Protein AF-A0A813XQN0-F1 (afdb_monomer_lite)

Sequence (256 aa):
MTSALLTKLALFAAILNIAYSVGIYEQCAGDGYGTFPCDAGLTCFRRNIWYSSCQTSCPKGVGWECETYVPPVVFAAGWDQCGGEGWYGPRACPAGYACYARSIYYSQCRPVNDCPAGWGCAALFVPSTPTPVVSVVPVTGTPVVPVVSVTATPVVPVVTVTTGPVVLPAYAQCNHVAGAVCAAGTACFRSNVLYSECRPACPPTWACQTDVAQLNEQCGGEGFVGLTRCAEGLRCYVATVWYSKCAVSCPAGWQC

InterPro domains:
  IPR000254 Cellulose-binding domain [PF00734] (25-51)
  IPR000254 Cellulose-binding domain [PF00734] (79-106)
  IPR000254 Cellulose-binding domain [PF00734] (217-243)
  IPR000254 Cellulose-binding domain [PS00562] (82-109)
  IPR000254 Cellulose-binding domain [PS51164] (74-110)
  IPR000254 Cellulose-binding domain [PS51164] (211-247)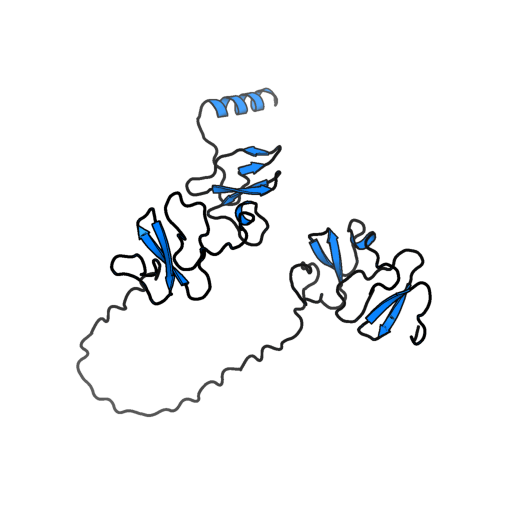
  IPR000254 Cellulose-binding domain [SM00236] (23-55)
  IPR000254 Cellulose-binding domain [SM00236] (77-110)
  IPR000254 Cellulose-binding domain [SM00236] (169-199)
  IPR000254 Cellulose-binding domain [SM00236] (214-247)
  IPR035971 Cellulose-binding domain superfamily [SSF57180] (77-109)
  IPR035971 Cellulose-binding domain superfamily [SSF57180] (214-246)

Structure (mmCIF, N/CA/C/O backbone):
data_AF-A0A813XQN0-F1
#
_entry.id   AF-A0A813XQN0-F1
#
loop_
_atom_site.group_PDB
_atom_site.id
_atom_site.type_symbol
_atom_site.label_atom_id
_atom_site.label_alt_id
_atom_site.label_comp_id
_atom_site.label_asym_id
_atom_site.label_entity_id
_atom_site.label_seq_id
_atom_site.pdbx_PDB_ins_code
_atom_site.Cartn_x
_atom_site.Cartn_y
_atom_site.Cartn_z
_atom_site.occupancy
_atom_site.B_iso_or_equiv
_atom_site.auth_seq_id
_atom_site.auth_comp_id
_atom_site.auth_asym_id
_atom_site.auth_atom_id
_atom_site.pdbx_PDB_model_num
ATOM 1 N N . MET A 1 1 ? 42.034 6.386 30.739 1.00 48.72 1 MET A N 1
ATOM 2 C CA . MET A 1 1 ? 42.728 6.089 29.464 1.00 48.72 1 MET A CA 1
ATOM 3 C C . MET A 1 1 ? 41.712 5.875 28.331 1.00 48.72 1 MET A C 1
ATOM 5 O O . MET A 1 1 ? 41.708 4.821 27.718 1.00 48.72 1 MET A O 1
ATOM 9 N N . THR A 1 2 ? 40.821 6.836 28.051 1.00 51.16 2 THR A N 1
ATOM 10 C CA . THR A 1 2 ? 39.724 6.625 27.071 1.00 51.16 2 THR A CA 1
ATOM 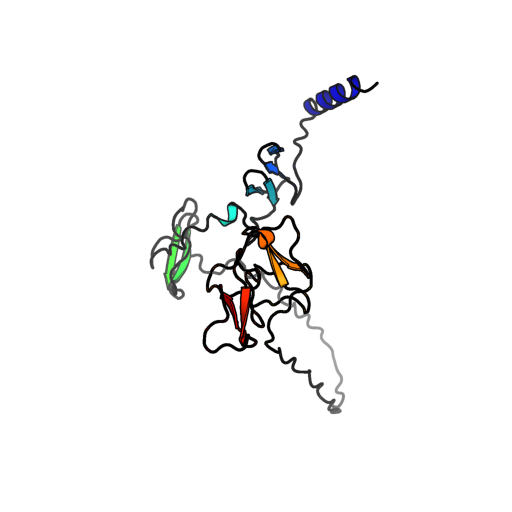11 C C . THR A 1 2 ? 39.441 7.817 26.152 1.00 51.16 2 THR A C 1
ATOM 13 O O . THR A 1 2 ? 38.890 7.619 25.080 1.00 51.16 2 THR A O 1
ATOM 16 N N . SER A 1 3 ? 39.880 9.038 26.481 1.00 52.06 3 SER A N 1
ATOM 17 C CA . SER A 1 3 ? 39.614 10.219 25.635 1.00 52.06 3 SER A CA 1
ATOM 18 C C . SER A 1 3 ? 40.594 10.372 24.454 1.00 52.06 3 SER A C 1
ATOM 20 O O . SER A 1 3 ? 40.193 10.744 23.357 1.00 52.06 3 SER A O 1
ATOM 22 N N . ALA A 1 4 ? 41.863 9.976 24.621 1.00 44.06 4 ALA A N 1
ATOM 23 C CA . ALA A 1 4 ? 42.887 10.098 23.573 1.00 44.06 4 ALA A CA 1
ATOM 24 C C . ALA A 1 4 ? 42.825 9.003 22.486 1.00 44.06 4 ALA A C 1
ATOM 26 O O . ALA A 1 4 ? 43.491 9.121 21.460 1.00 44.06 4 ALA A O 1
ATOM 27 N N . LEU A 1 5 ? 42.060 7.926 22.708 1.00 45.16 5 LEU A N 1
ATOM 28 C CA . LEU A 1 5 ? 41.904 6.838 21.737 1.00 45.16 5 LEU A CA 1
ATOM 29 C C . LEU A 1 5 ? 40.790 7.159 20.727 1.00 45.16 5 LEU A C 1
ATOM 31 O O . LEU A 1 5 ? 40.975 6.952 19.533 1.00 45.16 5 LEU A O 1
ATOM 35 N N . LEU A 1 6 ? 39.692 7.773 21.185 1.00 46.66 6 LEU A N 1
ATOM 36 C CA . LEU A 1 6 ? 38.593 8.221 20.322 1.00 46.66 6 LEU A CA 1
ATOM 37 C C . LEU A 1 6 ? 39.001 9.369 19.384 1.00 46.66 6 LEU A C 1
ATOM 39 O O . LEU A 1 6 ? 38.626 9.361 18.215 1.00 46.66 6 LEU A O 1
ATOM 43 N N . THR A 1 7 ? 39.838 10.308 19.838 1.00 44.47 7 THR A N 1
ATOM 44 C CA . THR A 1 7 ? 40.364 11.378 18.965 1.00 44.47 7 THR A CA 1
ATOM 45 C C . THR A 1 7 ? 41.410 10.870 17.968 1.00 44.47 7 THR A C 1
ATOM 47 O O . THR A 1 7 ? 41.485 11.387 16.857 1.00 44.47 7 THR A O 1
ATOM 50 N N . LYS A 1 8 ? 42.182 9.827 18.308 1.00 44.12 8 LYS A N 1
ATOM 51 C CA . LYS A 1 8 ? 43.133 9.201 17.370 1.00 44.12 8 LYS A CA 1
ATOM 52 C C . LYS A 1 8 ? 42.442 8.348 16.301 1.00 44.12 8 LYS A C 1
ATOM 54 O O . LYS A 1 8 ? 42.918 8.331 15.173 1.00 44.12 8 LYS A O 1
ATOM 59 N N . LEU A 1 9 ? 41.310 7.712 16.606 1.00 44.97 9 LEU A N 1
ATOM 60 C CA . LEU A 1 9 ? 40.508 6.987 15.608 1.00 44.97 9 LEU A CA 1
ATOM 61 C C . LEU A 1 9 ? 39.817 7.927 14.606 1.00 44.97 9 LEU A C 1
ATOM 63 O O . LEU A 1 9 ? 39.780 7.616 13.419 1.00 44.97 9 LEU A O 1
ATOM 67 N N . ALA A 1 10 ? 39.366 9.107 15.044 1.00 46.25 10 ALA A N 1
ATOM 68 C CA . ALA A 1 10 ? 38.814 10.118 14.138 1.00 46.25 10 ALA A CA 1
ATOM 69 C C . ALA A 1 10 ? 39.881 10.739 13.210 1.00 46.25 10 ALA A C 1
ATOM 71 O O . ALA A 1 10 ? 39.576 11.093 12.074 1.00 46.25 10 ALA A O 1
ATOM 72 N N . LEU A 1 11 ? 41.142 10.826 13.657 1.00 44.38 11 LEU A N 1
ATOM 73 C CA . LEU A 1 11 ? 42.244 11.372 12.853 1.00 44.38 11 LEU A CA 1
ATOM 74 C C . LEU A 1 11 ? 42.816 10.358 11.839 1.00 44.38 11 LEU A C 1
ATOM 76 O O . LEU A 1 11 ? 43.303 10.761 10.787 1.00 44.38 11 LEU A O 1
ATOM 80 N N . PHE A 1 12 ? 42.720 9.049 12.108 1.00 45.81 12 PHE A N 1
ATOM 81 C CA . PHE A 1 12 ? 43.139 8.002 11.161 1.00 45.81 12 PHE A CA 1
ATOM 82 C C . PHE A 1 12 ? 42.152 7.788 9.998 1.00 45.81 12 PHE A C 1
ATOM 84 O O . PHE A 1 12 ? 42.571 7.336 8.934 1.00 45.81 12 PHE A O 1
ATOM 91 N N . ALA A 1 13 ? 40.879 8.166 10.153 1.00 45.31 13 ALA A N 1
ATOM 92 C CA . ALA A 1 13 ? 39.880 8.104 9.079 1.00 45.31 13 ALA A CA 1
ATOM 93 C C . ALA A 1 13 ? 40.022 9.231 8.033 1.00 45.31 13 ALA A C 1
ATOM 95 O O . ALA A 1 13 ? 39.449 9.137 6.955 1.00 45.31 13 ALA A O 1
ATOM 96 N N . ALA A 1 14 ? 40.802 10.280 8.323 1.00 44.28 14 ALA A N 1
ATOM 97 C CA . ALA A 1 14 ? 41.030 11.393 7.397 1.00 44.28 14 ALA A CA 1
ATOM 98 C C . ALA A 1 14 ? 42.261 11.205 6.481 1.00 44.28 14 ALA A C 1
ATOM 100 O O . ALA A 1 14 ? 42.434 11.971 5.538 1.00 44.28 14 ALA A O 1
ATOM 101 N N . ILE A 1 15 ? 43.129 10.215 6.750 1.00 52.53 15 ILE A N 1
ATOM 102 C CA . ILE A 1 15 ? 44.410 10.027 6.030 1.00 52.53 15 ILE A CA 1
ATOM 103 C C . ILE A 1 15 ? 44.344 8.886 5.003 1.00 52.53 15 ILE A C 1
ATOM 105 O O . ILE A 1 15 ? 45.058 8.920 4.001 1.00 52.53 15 ILE A O 1
ATOM 109 N N . LEU A 1 16 ? 43.456 7.906 5.181 1.00 51.09 16 LEU A N 1
ATOM 110 C CA . LEU A 1 16 ? 43.110 6.978 4.109 1.00 51.09 16 LEU A CA 1
ATOM 111 C C . LEU A 1 16 ? 41.765 7.419 3.536 1.00 51.09 16 LEU A C 1
ATOM 113 O O . LEU A 1 16 ? 40.766 7.342 4.239 1.00 51.09 16 LEU A O 1
ATOM 117 N N . ASN A 1 17 ? 41.735 7.860 2.276 1.00 49.88 17 ASN A N 1
ATOM 118 C CA . ASN A 1 17 ? 40.517 8.049 1.474 1.00 49.88 17 ASN A CA 1
ATOM 119 C C . ASN A 1 17 ? 39.768 6.710 1.289 1.00 49.88 17 ASN A C 1
ATOM 121 O O . ASN A 1 17 ? 39.615 6.214 0.175 1.00 49.88 17 ASN A O 1
ATOM 125 N N . ILE A 1 18 ? 39.338 6.078 2.378 1.00 57.50 18 ILE A N 1
ATOM 126 C CA . ILE A 1 18 ? 38.438 4.937 2.352 1.00 57.50 18 ILE A CA 1
ATOM 127 C C . ILE A 1 18 ? 37.059 5.566 2.242 1.00 57.50 18 ILE A C 1
ATOM 129 O O . ILE A 1 18 ? 36.441 5.927 3.242 1.00 57.50 18 ILE A O 1
ATOM 133 N N . ALA A 1 19 ? 36.615 5.779 1.005 1.00 56.34 19 ALA A N 1
ATOM 134 C CA . ALA A 1 19 ? 35.210 6.023 0.734 1.00 56.34 19 ALA A CA 1
ATOM 135 C C . ALA A 1 19 ? 34.450 4.806 1.277 1.00 56.34 19 ALA A C 1
ATOM 137 O O . ALA A 1 19 ? 34.487 3.731 0.685 1.00 56.34 19 ALA A O 1
ATOM 138 N N . TYR A 1 20 ? 33.871 4.950 2.468 1.00 75.00 20 TYR A N 1
ATOM 139 C CA . TYR A 1 20 ? 33.087 3.902 3.098 1.00 75.00 20 TYR A CA 1
ATOM 140 C C . TYR A 1 20 ? 31.785 3.780 2.311 1.00 75.00 20 TYR A C 1
ATOM 142 O O . TYR A 1 20 ? 30.934 4.670 2.375 1.00 75.00 20 TYR A O 1
ATOM 150 N N . SER A 1 21 ? 31.693 2.732 1.496 1.00 86.06 21 SER A N 1
ATOM 151 C CA . SER A 1 21 ? 30.486 2.383 0.767 1.00 86.06 21 SER A CA 1
ATOM 152 C C . SER A 1 21 ? 29.644 1.394 1.563 1.00 86.06 21 SER A C 1
ATOM 154 O O . SER A 1 21 ? 30.156 0.606 2.358 1.00 86.06 21 SER A O 1
ATOM 156 N N . VAL A 1 22 ? 28.333 1.505 1.383 1.00 91.75 22 VAL A N 1
ATOM 157 C CA . VAL A 1 22 ? 27.324 0.751 2.125 1.00 91.75 22 VAL A CA 1
ATOM 158 C C . VAL A 1 22 ? 26.818 -0.401 1.252 1.00 91.75 22 VAL A C 1
ATOM 160 O O . VAL A 1 22 ? 26.595 -0.227 0.045 1.00 91.75 22 VAL A O 1
ATOM 163 N N . GLY A 1 23 ? 26.666 -1.578 1.858 1.00 90.06 23 GLY A N 1
ATOM 164 C CA . GLY A 1 23 ? 26.341 -2.823 1.171 1.00 90.06 23 GLY A CA 1
ATOM 165 C C . GLY A 1 23 ? 24.878 -2.934 0.737 1.00 90.06 23 GLY A C 1
ATOM 166 O O . GLY A 1 23 ? 24.028 -2.091 1.025 1.00 90.06 23 GLY A O 1
ATOM 167 N N . ILE A 1 24 ? 24.552 -4.015 0.027 1.00 91.94 24 ILE A N 1
ATOM 168 C CA . ILE A 1 24 ? 23.180 -4.280 -0.424 1.00 91.94 24 ILE A CA 1
ATOM 169 C C . ILE A 1 24 ? 22.212 -4.397 0.766 1.00 91.94 24 ILE A C 1
ATOM 171 O O . ILE A 1 24 ? 22.476 -5.097 1.739 1.00 91.94 24 ILE A O 1
ATOM 175 N N . TYR A 1 25 ? 21.078 -3.707 0.662 1.00 93.25 25 TYR A N 1
ATOM 176 C CA . TYR A 1 25 ? 20.029 -3.529 1.675 1.00 93.25 25 TYR A CA 1
ATOM 177 C C . TYR A 1 25 ? 20.396 -2.680 2.894 1.00 93.25 25 TYR A C 1
ATOM 179 O O . TYR A 1 25 ? 19.520 -2.388 3.713 1.00 93.25 25 TYR A O 1
ATOM 187 N N . GLU A 1 26 ? 21.639 -2.227 3.001 1.00 94.88 26 GLU A N 1
ATOM 188 C CA . GLU A 1 26 ? 22.065 -1.378 4.103 1.00 94.88 26 GLU A CA 1
ATOM 189 C C . GLU A 1 26 ? 21.608 0.077 3.909 1.00 94.88 26 GLU A C 1
ATOM 191 O O . GLU A 1 26 ? 21.291 0.522 2.799 1.00 94.88 26 GLU A O 1
ATOM 196 N N . GLN A 1 27 ? 21.521 0.817 5.017 1.00 95.38 27 GLN A N 1
ATOM 197 C CA . GLN A 1 27 ? 21.032 2.191 5.012 1.00 95.38 27 GLN A CA 1
ATOM 198 C C . GLN A 1 27 ? 22.075 3.136 4.408 1.00 95.38 27 GLN A C 1
ATOM 200 O O . GLN A 1 27 ? 23.205 3.206 4.870 1.00 95.38 27 GLN A O 1
ATOM 205 N N . CYS A 1 28 ? 21.670 3.907 3.403 1.00 95.44 28 CYS A N 1
ATOM 206 C CA . CYS A 1 28 ? 22.542 4.855 2.706 1.00 95.44 28 CYS A CA 1
ATOM 207 C C . CYS A 1 28 ? 22.163 6.315 2.936 1.00 95.44 28 CYS A C 1
ATOM 209 O O . CYS A 1 28 ? 22.995 7.196 2.734 1.00 95.44 28 CYS A O 1
ATOM 211 N N . ALA A 1 29 ? 20.926 6.595 3.357 1.00 94.06 29 ALA A N 1
ATOM 212 C CA . ALA A 1 29 ? 20.514 7.946 3.717 1.00 94.06 29 ALA A CA 1
ATOM 213 C C . ALA A 1 29 ? 19.358 7.977 4.728 1.00 94.06 29 ALA A C 1
ATOM 215 O O . ALA A 1 29 ? 18.649 6.987 4.931 1.00 94.06 29 ALA A O 1
ATOM 216 N N . GLY A 1 30 ? 19.165 9.142 5.345 1.00 92.69 30 GLY A N 1
ATOM 217 C CA . GLY A 1 30 ? 18.056 9.451 6.246 1.00 92.69 30 GLY A CA 1
ATOM 218 C C . GLY A 1 30 ? 18.326 10.729 7.035 1.00 92.69 30 GLY A C 1
ATOM 219 O O . GLY A 1 30 ? 19.486 11.046 7.318 1.00 92.69 30 GLY A O 1
ATOM 220 N N . ASP A 1 31 ? 17.277 11.469 7.388 1.00 89.62 31 ASP A N 1
ATOM 221 C CA . ASP A 1 31 ? 17.419 12.621 8.278 1.00 89.62 31 ASP A CA 1
ATOM 222 C C . ASP A 1 31 ? 17.963 12.166 9.646 1.00 89.62 31 ASP A C 1
ATOM 224 O O . ASP A 1 31 ? 17.537 11.157 10.209 1.00 89.62 31 ASP A O 1
ATOM 228 N N . GLY A 1 32 ? 19.013 12.838 10.116 1.00 88.69 32 GLY A N 1
ATOM 229 C CA . GLY A 1 32 ? 19.805 12.420 11.280 1.00 88.69 32 GLY A CA 1
ATOM 230 C C . GLY A 1 32 ? 20.768 11.234 11.079 1.00 88.69 32 GLY A C 1
ATOM 231 O O . GLY A 1 32 ? 21.576 10.987 11.972 1.00 88.69 32 GLY A O 1
ATOM 232 N N . TYR A 1 33 ? 20.739 10.525 9.941 1.00 84.88 33 TYR A N 1
ATOM 233 C CA . TYR A 1 33 ? 21.657 9.406 9.643 1.00 84.88 33 TYR A CA 1
ATOM 234 C C . TYR A 1 33 ? 22.874 9.843 8.811 1.00 84.88 33 TYR A C 1
ATOM 236 O O . TYR A 1 33 ? 23.960 9.289 8.963 1.00 84.88 33 TYR A O 1
ATOM 244 N N . GLY A 1 34 ? 22.716 10.867 7.965 1.00 84.94 34 GLY A N 1
ATOM 245 C CA . GLY A 1 34 ? 23.732 11.278 6.990 1.00 84.94 34 GLY A CA 1
ATOM 246 C C . GLY A 1 34 ? 23.564 10.561 5.648 1.00 84.94 34 GLY A C 1
ATOM 247 O O . GLY A 1 34 ? 22.612 9.808 5.462 1.00 84.94 34 GLY A O 1
ATOM 248 N N . THR A 1 35 ? 24.456 10.830 4.693 1.00 88.94 35 THR A N 1
ATOM 249 C CA . THR A 1 35 ? 24.431 10.245 3.342 1.00 88.94 35 THR A CA 1
ATOM 250 C C . THR A 1 35 ? 25.726 9.505 3.057 1.00 88.94 35 THR A C 1
ATOM 252 O O . THR A 1 35 ? 26.801 10.101 3.151 1.00 88.94 35 THR A O 1
ATOM 255 N N . PHE A 1 36 ? 25.620 8.247 2.643 1.00 91.25 36 PHE A N 1
ATOM 256 C CA . PHE A 1 36 ? 26.754 7.382 2.346 1.00 91.25 36 PHE A CA 1
ATOM 257 C C . PHE A 1 36 ? 26.597 6.753 0.954 1.00 91.25 36 PHE A C 1
ATOM 259 O O . PHE A 1 36 ? 25.482 6.388 0.568 1.00 91.25 36 PHE A O 1
ATOM 266 N N . PRO A 1 37 ? 27.681 6.645 0.168 1.00 91.62 37 PRO A N 1
ATOM 267 C CA . PRO A 1 37 ? 27.624 6.035 -1.154 1.00 91.62 37 PRO A CA 1
ATOM 268 C C . PRO A 1 37 ? 27.363 4.527 -1.055 1.00 91.62 37 PRO A C 1
ATOM 270 O O . PRO A 1 37 ? 27.794 3.878 -0.111 1.00 91.62 37 PRO A O 1
ATOM 273 N N . CYS A 1 38 ? 26.684 3.957 -2.047 1.00 94.88 38 CYS A N 1
ATOM 274 C CA . CYS A 1 38 ? 26.510 2.509 -2.140 1.00 94.88 38 CYS A CA 1
ATOM 275 C C . CYS A 1 38 ? 27.700 1.836 -2.833 1.00 94.88 38 CYS A C 1
ATOM 277 O O . CYS A 1 38 ? 28.408 2.485 -3.610 1.00 94.88 38 CYS A O 1
ATOM 279 N N . ASP A 1 39 ? 27.881 0.533 -2.600 1.00 91.81 39 ASP A N 1
ATOM 280 C CA . ASP A 1 39 ? 28.822 -0.283 -3.377 1.00 91.81 39 ASP A CA 1
ATOM 281 C C . ASP A 1 39 ? 28.546 -0.201 -4.891 1.00 91.81 39 ASP A C 1
ATOM 283 O O . ASP A 1 39 ? 27.437 0.103 -5.346 1.00 91.81 39 ASP A O 1
ATOM 287 N N . ALA A 1 40 ? 29.571 -0.489 -5.698 1.00 88.62 40 ALA A N 1
ATOM 288 C CA . ALA A 1 40 ? 29.475 -0.434 -7.153 1.00 88.62 40 ALA A CA 1
ATOM 289 C C . ALA A 1 40 ? 28.308 -1.290 -7.683 1.00 88.62 40 ALA A C 1
ATOM 291 O O . ALA A 1 40 ? 28.196 -2.477 -7.383 1.00 88.62 40 ALA A O 1
ATOM 292 N N . GLY A 1 41 ? 27.450 -0.681 -8.508 1.00 86.19 41 GLY A N 1
ATOM 293 C CA . GLY A 1 41 ? 26.268 -1.337 -9.079 1.00 86.19 41 GLY A CA 1
ATOM 294 C C . GLY A 1 41 ? 25.001 -1.247 -8.222 1.00 86.19 41 GLY A C 1
ATOM 295 O O . GLY A 1 41 ? 23.961 -1.760 -8.634 1.00 86.19 41 GLY A O 1
ATOM 296 N N . LEU A 1 42 ? 25.053 -0.574 -7.070 1.00 92.31 42 LEU A N 1
ATOM 297 C CA . LEU A 1 42 ? 23.891 -0.303 -6.228 1.00 92.31 42 LEU A CA 1
ATOM 298 C C . LEU A 1 42 ? 23.457 1.163 -6.327 1.00 92.31 42 LEU A C 1
ATOM 300 O O . LEU A 1 42 ? 24.263 2.070 -6.525 1.00 92.31 42 LEU A O 1
ATOM 304 N N . THR A 1 43 ? 22.158 1.396 -6.162 1.00 92.12 43 THR A N 1
ATOM 305 C CA . THR A 1 43 ? 21.557 2.732 -6.097 1.00 92.12 43 THR A CA 1
ATOM 306 C C . THR A 1 43 ? 20.902 2.927 -4.735 1.00 92.12 43 THR A C 1
ATOM 308 O O . THR A 1 43 ? 20.194 2.045 -4.250 1.00 92.12 43 THR A O 1
ATOM 311 N N . CYS A 1 44 ? 21.128 4.088 -4.118 1.00 94.06 44 CYS A N 1
ATOM 312 C CA . CYS A 1 44 ? 20.458 4.469 -2.878 1.00 94.06 44 CYS A CA 1
ATOM 313 C C . CYS A 1 44 ? 19.010 4.864 -3.192 1.00 94.06 44 CYS A C 1
ATOM 315 O O . CYS A 1 44 ? 18.756 5.952 -3.711 1.00 94.06 44 CYS A O 1
ATOM 317 N N . PHE A 1 45 ? 18.058 3.976 -2.916 1.00 94.00 45 PHE A N 1
ATOM 318 C CA . PHE A 1 45 ? 16.638 4.270 -3.091 1.00 94.00 45 PHE A CA 1
ATOM 319 C C . PHE A 1 45 ? 16.081 4.885 -1.816 1.00 94.00 45 PHE A C 1
ATOM 321 O O . PHE A 1 45 ? 16.382 4.432 -0.716 1.00 94.00 45 PHE A O 1
ATOM 328 N N . ARG A 1 46 ? 15.248 5.917 -1.952 1.00 93.06 46 ARG A N 1
ATOM 329 C CA . ARG A 1 46 ? 14.605 6.567 -0.810 1.00 93.06 46 ARG A CA 1
ATOM 330 C C . ARG A 1 46 ? 13.294 5.875 -0.474 1.00 93.06 46 ARG A C 1
ATOM 332 O O . ARG A 1 46 ? 12.451 5.681 -1.351 1.00 93.06 46 ARG A O 1
ATOM 339 N N . ARG A 1 47 ? 13.123 5.493 0.792 1.00 89.06 47 ARG A N 1
ATOM 340 C CA . ARG A 1 47 ? 11.861 4.924 1.281 1.00 89.06 47 ARG A CA 1
ATOM 341 C C . ARG A 1 47 ? 10.981 5.990 1.906 1.00 89.06 47 ARG A C 1
ATOM 343 O O . ARG A 1 47 ? 9.783 6.022 1.675 1.00 89.06 47 ARG A O 1
ATOM 350 N N . ASN A 1 48 ? 11.586 6.813 2.748 1.00 88.69 48 ASN A N 1
ATOM 351 C CA . ASN A 1 48 ? 10.967 7.957 3.394 1.00 88.69 48 ASN A CA 1
ATOM 352 C C . ASN A 1 48 ? 12.070 8.921 3.855 1.00 88.69 48 ASN A C 1
ATOM 354 O O . ASN A 1 48 ? 13.258 8.678 3.643 1.00 88.69 48 ASN A O 1
ATOM 358 N N . ILE A 1 49 ? 11.682 10.015 4.511 1.00 87.69 49 ILE A N 1
ATOM 359 C CA . ILE A 1 49 ? 12.616 11.040 5.000 1.00 87.69 49 ILE A CA 1
ATOM 360 C C . ILE A 1 49 ? 13.669 10.511 5.989 1.00 87.69 49 ILE A C 1
ATOM 362 O O . ILE A 1 49 ? 14.774 11.039 6.035 1.00 87.69 49 ILE A O 1
ATOM 366 N N . TRP A 1 50 ? 13.371 9.446 6.733 1.00 93.12 50 TRP A N 1
ATOM 367 C CA . TRP A 1 50 ? 14.250 8.901 7.772 1.00 93.12 50 TRP A CA 1
ATOM 368 C C . TRP A 1 50 ? 15.100 7.721 7.292 1.00 93.12 50 TRP A C 1
ATOM 370 O O . TRP A 1 50 ? 16.053 7.343 7.969 1.00 93.12 50 TRP A O 1
ATOM 380 N N . TYR A 1 51 ? 14.761 7.114 6.150 1.00 93.38 51 TYR A N 1
ATOM 381 C CA . TYR A 1 51 ? 15.367 5.858 5.721 1.00 93.38 51 TYR A CA 1
ATOM 382 C C . TYR A 1 51 ? 15.428 5.705 4.197 1.00 93.38 51 TYR A C 1
ATOM 384 O O . TYR A 1 51 ? 14.424 5.803 3.484 1.00 93.38 51 TYR A O 1
ATOM 392 N N . SER A 1 52 ? 16.625 5.393 3.711 1.00 95.19 52 SER A N 1
ATOM 393 C CA . SER A 1 52 ? 16.954 5.032 2.330 1.00 95.19 52 SER A CA 1
ATOM 394 C C . SER A 1 52 ? 17.937 3.865 2.346 1.00 95.19 52 SER A C 1
ATOM 396 O O . SER A 1 52 ? 18.789 3.827 3.235 1.00 95.19 52 SER A O 1
ATOM 398 N N . SER A 1 53 ? 17.867 2.941 1.386 1.00 95.56 53 SER A N 1
ATOM 399 C CA . SER A 1 53 ? 18.776 1.786 1.337 1.00 95.56 53 SER A CA 1
ATOM 400 C C . SER A 1 53 ? 19.369 1.524 -0.043 1.00 95.56 53 SER A C 1
ATOM 402 O O . SER A 1 53 ? 18.775 1.861 -1.072 1.00 95.56 53 SER A O 1
ATOM 404 N N . CYS A 1 54 ? 20.560 0.927 -0.053 1.00 96.44 54 CYS A N 1
ATOM 405 C CA . CYS A 1 54 ? 21.269 0.545 -1.269 1.00 96.44 54 CYS A CA 1
ATOM 406 C C . CYS A 1 54 ? 20.657 -0.711 -1.873 1.00 96.44 54 CYS A C 1
ATOM 408 O O . CYS A 1 54 ? 20.673 -1.768 -1.247 1.00 96.44 54 CYS A O 1
ATOM 410 N N . GLN A 1 55 ? 20.146 -0.636 -3.099 1.00 94.94 55 GLN A N 1
ATOM 411 C CA . GLN A 1 55 ? 19.585 -1.806 -3.781 1.00 94.94 55 GLN A CA 1
ATOM 412 C C . GLN A 1 55 ? 20.003 -1.873 -5.247 1.00 94.94 55 GLN A C 1
ATOM 414 O O . GLN A 1 55 ? 20.437 -0.885 -5.836 1.00 94.94 55 GLN A O 1
ATOM 419 N N . THR A 1 56 ? 19.852 -3.053 -5.845 1.00 93.44 56 THR A N 1
ATOM 420 C CA . THR A 1 56 ? 20.098 -3.286 -7.279 1.00 93.44 56 THR A CA 1
ATOM 421 C C . THR A 1 56 ? 18.980 -2.727 -8.158 1.00 93.44 56 THR A C 1
ATOM 423 O O . THR A 1 56 ? 19.194 -2.413 -9.324 1.00 93.44 56 THR A O 1
ATOM 426 N N . SER A 1 57 ? 17.771 -2.603 -7.609 1.00 88.56 57 SER A N 1
ATOM 427 C CA . SER A 1 57 ? 16.606 -2.032 -8.280 1.00 88.56 57 SER A CA 1
ATOM 428 C C . SER A 1 57 ? 15.610 -1.503 -7.250 1.00 88.56 57 SER A C 1
ATOM 430 O O . SER A 1 57 ? 15.674 -1.861 -6.076 1.00 88.56 57 SER A O 1
ATOM 432 N N . CYS A 1 58 ? 14.697 -0.636 -7.687 1.00 88.19 58 CYS A N 1
ATOM 433 C CA . CYS A 1 58 ? 13.647 -0.095 -6.831 1.00 88.19 58 CYS A CA 1
ATOM 434 C C . CYS A 1 58 ? 12.684 -1.214 -6.388 1.00 88.19 58 CYS A C 1
ATOM 436 O O . CYS A 1 58 ? 12.041 -1.810 -7.265 1.00 88.19 58 CYS A O 1
ATOM 438 N N . PRO A 1 59 ? 12.521 -1.470 -5.075 1.00 86.50 59 PRO A N 1
ATOM 439 C CA . PRO A 1 59 ? 11.508 -2.395 -4.576 1.00 86.50 59 PRO A CA 1
ATOM 440 C C . PRO A 1 59 ? 10.113 -1.987 -5.031 1.00 86.50 59 PRO A C 1
ATOM 442 O O . PRO A 1 59 ? 9.831 -0.803 -5.189 1.00 86.50 59 PRO A O 1
ATOM 445 N N . LYS A 1 60 ? 9.244 -2.971 -5.261 1.00 83.19 60 LYS A N 1
ATOM 446 C CA . LYS A 1 60 ? 7.869 -2.749 -5.717 1.00 83.19 60 LYS A CA 1
ATOM 447 C C . LYS A 1 60 ? 6.881 -3.236 -4.669 1.00 83.19 60 LYS A C 1
ATOM 449 O O . LYS A 1 60 ? 7.054 -4.324 -4.126 1.00 83.19 60 LYS A O 1
ATOM 454 N N . GLY A 1 61 ? 5.825 -2.458 -4.436 1.00 76.50 61 GLY A N 1
ATOM 455 C CA . GLY A 1 61 ? 4.723 -2.835 -3.553 1.00 76.50 61 GLY A CA 1
ATOM 456 C C . GLY A 1 61 ? 5.038 -2.692 -2.065 1.00 76.50 61 GLY A C 1
ATOM 457 O O . GLY A 1 61 ? 4.314 -3.246 -1.241 1.00 76.50 61 GLY A O 1
ATOM 458 N N . VAL A 1 62 ? 6.107 -1.974 -1.709 1.00 82.12 62 VAL A N 1
ATOM 459 C CA . VAL A 1 62 ? 6.557 -1.788 -0.318 1.00 82.12 62 VAL A CA 1
ATOM 460 C C . VAL A 1 62 ? 6.737 -0.311 0.058 1.00 82.12 62 VAL A C 1
ATOM 462 O O . VAL A 1 62 ? 7.285 -0.002 1.127 1.00 82.12 62 VAL A O 1
ATOM 465 N N . GLY A 1 63 ? 6.216 0.594 -0.780 1.00 80.38 63 GLY A N 1
ATOM 466 C CA . GLY A 1 63 ? 6.046 2.013 -0.479 1.00 80.38 63 GLY A CA 1
ATOM 467 C C . GLY A 1 63 ? 7.338 2.820 -0.549 1.00 80.38 63 GLY A C 1
ATOM 468 O O . GLY A 1 63 ? 7.538 3.706 0.278 1.00 80.38 63 GLY A O 1
ATOM 469 N N . TRP A 1 64 ? 8.236 2.497 -1.481 1.00 89.00 64 TRP A N 1
ATOM 470 C CA . TRP A 1 64 ? 9.421 3.321 -1.740 1.00 89.00 64 TRP A CA 1
ATOM 471 C C . TRP A 1 64 ? 9.066 4.528 -2.602 1.00 89.00 64 TRP A C 1
ATOM 473 O O . TRP A 1 64 ? 8.191 4.451 -3.456 1.00 89.00 64 TRP A O 1
ATOM 483 N N . GLU A 1 65 ? 9.774 5.643 -2.441 1.00 83.25 65 GLU A N 1
ATOM 484 C CA . GLU A 1 65 ? 9.498 6.858 -3.222 1.00 83.25 65 GLU A CA 1
ATOM 485 C C . GLU A 1 65 ? 9.791 6.661 -4.721 1.00 83.25 65 GLU A C 1
ATOM 487 O O . GLU A 1 65 ? 9.195 7.295 -5.588 1.00 83.25 65 GLU A O 1
ATOM 492 N N . CYS A 1 66 ? 10.665 5.709 -5.048 1.00 81.75 66 CYS A N 1
ATOM 493 C CA . CYS A 1 66 ? 10.894 5.265 -6.420 1.00 81.75 66 CYS A CA 1
ATOM 494 C C . CYS A 1 66 ? 9.718 4.448 -7.005 1.00 81.75 66 CYS A C 1
ATOM 496 O O . CYS A 1 66 ? 9.711 4.152 -8.203 1.00 81.75 66 CYS A O 1
ATOM 498 N N . GLU A 1 67 ? 8.722 4.079 -6.187 1.00 74.44 67 GLU A N 1
ATOM 499 C CA . GLU A 1 67 ? 7.433 3.534 -6.627 1.00 74.44 67 GLU A CA 1
ATOM 500 C C . GLU A 1 67 ? 6.444 4.649 -6.978 1.00 74.44 67 GLU A C 1
ATOM 502 O O . GLU A 1 67 ? 5.634 4.459 -7.875 1.00 74.44 67 GLU A O 1
ATOM 507 N N . THR A 1 68 ? 6.511 5.816 -6.330 1.00 55.38 68 THR A N 1
ATOM 508 C CA . THR A 1 68 ? 5.534 6.910 -6.499 1.00 55.38 68 THR A CA 1
ATOM 509 C C . THR A 1 68 ? 5.782 7.822 -7.696 1.00 55.38 68 THR A C 1
ATOM 511 O O . THR A 1 68 ? 4.979 8.717 -7.946 1.00 55.38 68 THR A O 1
ATOM 514 N N . TYR A 1 69 ? 6.778 7.528 -8.535 1.00 50.47 69 TYR A N 1
ATOM 515 C CA . TYR A 1 69 ? 6.718 7.926 -9.945 1.00 50.47 69 TYR A CA 1
ATOM 516 C C . TYR A 1 69 ? 5.972 6.862 -10.768 1.00 50.47 69 TYR A C 1
ATOM 518 O O . TYR A 1 69 ? 6.478 6.338 -11.758 1.00 50.47 69 TYR A O 1
ATOM 526 N N . VAL A 1 70 ? 4.745 6.535 -10.356 1.00 47.44 70 VAL A N 1
ATOM 527 C CA . VAL A 1 70 ? 3.711 6.136 -11.312 1.00 47.44 70 VAL A CA 1
ATOM 528 C C . VAL A 1 70 ? 3.030 7.448 -11.689 1.00 47.44 70 VAL A C 1
ATOM 530 O O . VAL A 1 70 ? 2.119 7.872 -10.973 1.00 47.44 70 VAL A O 1
ATOM 533 N N . PRO A 1 71 ? 3.459 8.151 -12.763 1.00 51.56 71 PRO A N 1
ATOM 534 C CA . PRO A 1 71 ? 2.553 9.109 -13.377 1.00 51.56 71 PRO A CA 1
ATOM 535 C C . PRO A 1 71 ? 1.224 8.373 -13.606 1.00 51.56 71 PRO A C 1
ATOM 537 O O . PRO A 1 71 ? 1.257 7.150 -13.815 1.00 51.56 71 PRO A O 1
ATOM 540 N N . PRO A 1 72 ? 0.059 9.056 -13.590 1.00 50.19 72 PRO A N 1
ATOM 541 C CA . PRO A 1 72 ? -1.149 8.456 -14.158 1.00 50.19 72 PRO A CA 1
ATOM 542 C C . PRO A 1 72 ? -0.721 7.762 -15.446 1.00 50.19 72 PRO A C 1
ATOM 544 O O . PRO A 1 72 ? 0.130 8.317 -16.140 1.00 50.19 72 PRO A O 1
ATOM 547 N N . VAL A 1 73 ? -1.163 6.527 -15.698 1.00 57.22 73 VAL A N 1
ATOM 548 C CA . VAL A 1 73 ? -0.731 5.778 -16.886 1.00 57.22 73 VAL A CA 1
ATOM 549 C C . VAL A 1 73 ? -1.301 6.524 -18.089 1.00 57.22 73 VAL A C 1
ATOM 551 O O . VAL A 1 73 ? -2.382 6.231 -18.585 1.00 57.22 73 VAL A O 1
ATOM 554 N N . VAL A 1 74 ? -0.631 7.608 -18.465 1.00 67.81 74 VAL A N 1
ATOM 555 C CA . VAL A 1 74 ? -0.965 8.432 -19.596 1.00 67.81 74 VAL A CA 1
ATOM 556 C C . VAL A 1 74 ? -0.482 7.568 -20.726 1.00 67.81 74 VAL A C 1
ATOM 558 O O . VAL A 1 74 ? 0.707 7.261 -20.831 1.00 67.81 74 VAL A O 1
ATOM 561 N N . PHE A 1 75 ? -1.435 7.061 -21.482 1.00 83.19 75 PHE A N 1
ATOM 562 C CA . PHE A 1 75 ? -1.123 6.368 -22.703 1.00 83.19 75 PHE A CA 1
ATOM 563 C C . PHE A 1 75 ? -0.768 7.436 -23.736 1.00 83.19 75 PHE A C 1
ATOM 565 O O . PHE A 1 75 ? -1.494 8.420 -23.882 1.00 83.19 75 PHE A O 1
ATOM 572 N N . ALA A 1 76 ? 0.357 7.261 -24.426 1.00 86.88 76 ALA A N 1
ATOM 573 C CA . ALA A 1 76 ? 0.604 7.971 -25.678 1.00 86.88 76 ALA A CA 1
ATOM 574 C C . ALA A 1 76 ? -0.560 7.627 -26.617 1.00 86.88 76 ALA A C 1
ATOM 576 O O . ALA A 1 76 ? -0.961 6.464 -26.643 1.00 86.88 76 ALA A O 1
ATOM 577 N N . ALA A 1 77 ? -1.139 8.577 -27.356 1.00 89.81 77 ALA A N 1
ATOM 578 C CA .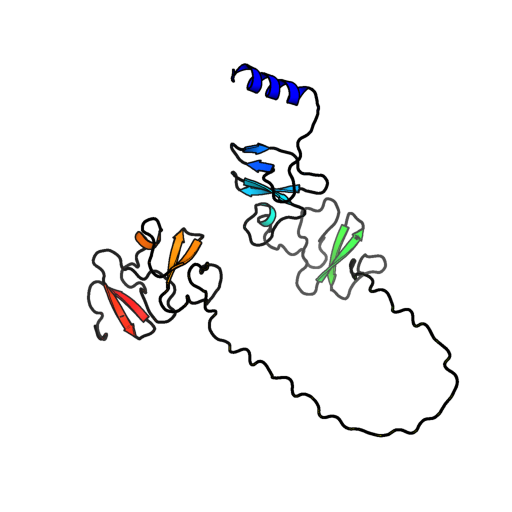 ALA A 1 77 ? -2.195 8.209 -28.295 1.00 89.81 77 ALA A CA 1
ATOM 579 C C . ALA A 1 77 ? -1.653 7.213 -29.340 1.00 89.81 77 ALA A C 1
ATOM 581 O O . ALA A 1 77 ? -0.443 7.029 -29.505 1.00 89.81 77 ALA A O 1
ATOM 582 N N . GLY A 1 78 ? -2.546 6.533 -30.061 1.00 88.75 78 GLY A N 1
ATOM 583 C CA . GLY A 1 78 ? -2.108 5.753 -31.217 1.00 88.75 78 GLY A CA 1
ATOM 584 C C . GLY A 1 78 ? -1.290 6.656 -32.143 1.00 88.75 78 GLY A C 1
ATOM 585 O O . GLY A 1 78 ? -1.749 7.750 -32.459 1.00 88.75 78 GLY A O 1
ATOM 586 N N . TRP A 1 79 ? -0.103 6.202 -32.557 1.00 92.19 79 TRP A N 1
ATOM 587 C CA . TRP A 1 79 ? 0.866 6.945 -33.381 1.00 92.19 79 TRP A CA 1
ATOM 588 C C . TRP A 1 79 ? 1.706 8.013 -32.663 1.00 92.19 79 TRP A C 1
ATOM 590 O O . TRP A 1 79 ? 2.596 8.591 -33.291 1.00 92.19 79 TRP A O 1
ATOM 600 N N . ASP A 1 80 ? 1.527 8.222 -31.359 1.00 93.88 80 ASP A N 1
ATOM 601 C CA . ASP A 1 80 ? 2.357 9.155 -30.588 1.00 93.88 80 ASP A CA 1
ATOM 602 C C . ASP A 1 80 ? 3.705 8.555 -30.171 1.00 93.88 80 ASP A C 1
ATOM 604 O O . ASP A 1 80 ? 3.920 7.338 -30.180 1.00 93.88 80 ASP A O 1
ATOM 608 N N . GLN A 1 81 ? 4.631 9.432 -29.774 1.00 93.75 81 GLN A N 1
ATOM 609 C CA . GLN A 1 81 ? 5.912 9.033 -29.203 1.00 93.75 81 GLN A CA 1
ATOM 610 C C . GLN A 1 81 ? 5.713 8.375 -27.830 1.00 93.75 81 GLN A C 1
ATOM 612 O O . GLN A 1 81 ? 5.070 8.929 -26.942 1.00 93.75 81 GLN A O 1
ATOM 617 N N . CYS A 1 82 ? 6.314 7.201 -27.653 1.00 92.31 82 CYS A N 1
ATOM 618 C CA . CYS A 1 82 ? 6.241 6.393 -26.433 1.00 92.31 82 CYS A CA 1
ATOM 619 C C . CYS A 1 82 ? 7.617 6.094 -25.822 1.00 92.31 82 CYS A C 1
ATOM 621 O O . CYS A 1 82 ? 7.731 5.369 -24.836 1.00 92.31 82 CYS A O 1
ATOM 623 N N . GLY A 1 83 ? 8.694 6.616 -26.406 1.00 89.56 83 GLY A N 1
ATOM 624 C CA . GLY A 1 83 ? 10.043 6.339 -25.931 1.00 89.56 83 GLY A CA 1
ATOM 625 C C . GLY A 1 83 ? 11.128 7.064 -26.713 1.00 89.56 83 GLY A C 1
ATOM 626 O O . GLY A 1 83 ? 10.856 7.790 -27.672 1.00 89.56 83 GLY A O 1
ATOM 627 N N . GLY A 1 84 ? 12.361 6.860 -26.260 1.00 88.31 84 GLY A N 1
ATOM 628 C CA . GLY A 1 84 ? 13.555 7.547 -26.737 1.00 88.31 84 GLY A CA 1
ATOM 629 C C . GLY A 1 84 ? 14.403 8.080 -25.585 1.00 88.31 84 GLY A C 1
ATOM 630 O O . GLY A 1 84 ? 13.887 8.431 -24.521 1.00 88.31 84 GLY A O 1
ATOM 631 N N . GLU A 1 85 ? 15.715 8.125 -25.772 1.00 84.75 85 GLU A N 1
ATOM 632 C CA . GLU A 1 85 ? 16.636 8.814 -24.874 1.00 84.75 85 GLU A CA 1
ATOM 633 C C . GLU A 1 85 ? 16.262 10.305 -24.793 1.00 84.75 85 GLU A C 1
ATOM 635 O O . GLU A 1 85 ? 16.043 10.961 -25.809 1.00 84.75 85 GLU A O 1
ATOM 640 N N . GLY A 1 86 ? 16.108 10.820 -23.569 1.00 83.06 86 GLY A N 1
ATOM 641 C CA . GLY A 1 86 ? 15.601 12.175 -23.314 1.00 83.06 86 GLY A CA 1
ATOM 642 C C . GLY A 1 86 ? 14.072 12.334 -23.361 1.00 83.06 86 GLY A C 1
ATOM 643 O O . GLY A 1 86 ? 13.580 13.442 -23.164 1.00 83.06 86 GLY A O 1
ATOM 644 N N . TRP A 1 87 ? 13.294 11.265 -23.586 1.00 82.06 87 TRP A N 1
ATOM 645 C CA . TRP A 1 87 ? 11.827 11.329 -23.545 1.00 82.06 87 TRP A CA 1
ATOM 646 C C . TRP A 1 87 ? 11.277 11.239 -22.112 1.00 82.06 87 TRP A C 1
ATOM 648 O O . TRP A 1 87 ? 11.459 10.227 -21.421 1.00 82.06 87 TRP A O 1
ATOM 658 N N . TYR A 1 88 ? 10.542 12.279 -21.706 1.00 80.69 88 TYR A N 1
ATOM 659 C CA . TYR A 1 88 ? 9.892 12.402 -20.391 1.00 80.69 88 TYR A CA 1
ATOM 660 C C . TYR A 1 88 ? 8.365 12.225 -20.435 1.00 80.69 88 TYR A C 1
ATOM 662 O O . TYR A 1 88 ? 7.704 12.342 -19.407 1.00 80.69 88 TYR A O 1
ATOM 670 N N . GLY A 1 89 ? 7.798 11.967 -21.616 1.00 81.06 89 GLY A N 1
ATOM 671 C CA . GLY A 1 89 ? 6.360 11.791 -21.794 1.00 81.06 89 GLY A CA 1
ATOM 672 C C . GLY A 1 89 ? 5.870 10.355 -21.549 1.00 81.06 89 GLY A C 1
ATOM 673 O O . GLY A 1 89 ? 6.612 9.506 -21.043 1.00 81.06 89 GLY A O 1
ATOM 674 N N . PRO A 1 90 ? 4.613 10.070 -21.931 1.00 83.25 90 PRO A N 1
ATOM 675 C CA . PRO A 1 90 ? 3.996 8.745 -21.863 1.00 83.25 90 PRO A CA 1
ATOM 676 C C . PRO A 1 90 ? 4.887 7.628 -22.418 1.00 83.25 90 PRO A C 1
ATOM 678 O O . PRO A 1 90 ? 5.466 7.782 -23.492 1.00 83.25 90 PRO A O 1
ATOM 681 N N . ARG A 1 91 ? 4.990 6.494 -21.709 1.00 86.25 91 ARG A N 1
ATOM 682 C CA . ARG A 1 91 ? 5.764 5.316 -22.163 1.00 86.25 91 ARG A CA 1
ATOM 683 C C . ARG A 1 91 ? 4.926 4.076 -22.472 1.00 86.25 91 ARG A C 1
ATOM 685 O O . ARG A 1 91 ? 5.455 3.076 -22.945 1.00 86.25 91 ARG A O 1
ATOM 692 N N . ALA A 1 92 ? 3.624 4.142 -22.210 1.00 86.69 92 ALA A N 1
ATOM 693 C CA . ALA A 1 92 ? 2.674 3.075 -22.495 1.00 86.69 92 ALA A CA 1
ATOM 694 C C . ALA A 1 92 ? 1.783 3.454 -23.686 1.00 86.69 92 ALA A C 1
ATOM 696 O O . ALA A 1 92 ? 1.449 4.625 -23.861 1.00 86.69 92 ALA A O 1
ATOM 697 N N . CYS A 1 93 ? 1.374 2.458 -24.473 1.00 91.12 93 CYS A N 1
ATOM 698 C CA . CYS A 1 93 ? 0.448 2.615 -25.595 1.00 91.12 93 CYS A CA 1
ATOM 699 C C . CYS A 1 93 ? -0.943 2.066 -25.237 1.00 91.12 93 CYS A C 1
ATOM 701 O O . CYS A 1 93 ? -1.029 1.144 -24.420 1.00 91.12 93 CYS A O 1
ATOM 703 N N . PRO A 1 94 ? -2.031 2.605 -25.817 1.00 89.25 94 PRO A N 1
ATOM 704 C CA . PRO A 1 94 ? -3.386 2.126 -25.584 1.00 89.25 94 PRO A CA 1
ATOM 705 C C . PRO A 1 94 ? -3.540 0.681 -26.064 1.00 89.25 94 PRO A C 1
ATOM 707 O O . PRO A 1 94 ? -2.747 0.180 -26.864 1.00 89.25 94 PRO A O 1
ATOM 710 N N . ALA A 1 95 ? -4.593 0.008 -25.600 1.00 86.50 95 ALA A N 1
ATOM 711 C CA . ALA A 1 95 ? -4.894 -1.357 -26.017 1.00 86.50 95 ALA A CA 1
ATOM 712 C C . ALA A 1 95 ? -4.930 -1.480 -27.555 1.00 86.50 95 ALA A C 1
ATOM 714 O O . ALA A 1 95 ? -5.529 -0.656 -28.244 1.00 86.50 95 ALA A O 1
ATOM 715 N N . GLY A 1 96 ? -4.267 -2.510 -28.089 1.00 85.62 96 GLY A N 1
ATOM 716 C CA . GLY A 1 96 ? -4.115 -2.718 -29.535 1.00 85.62 96 GLY A CA 1
ATOM 717 C C . GLY A 1 96 ? -2.901 -2.025 -30.168 1.00 85.62 96 GLY A C 1
ATOM 718 O O . GLY A 1 96 ? -2.651 -2.243 -31.355 1.00 85.62 96 GLY A O 1
ATOM 719 N N . TYR A 1 97 ? -2.115 -1.264 -29.396 1.00 91.94 97 TYR A N 1
ATOM 720 C CA . TYR A 1 97 ? -0.872 -0.622 -29.835 1.00 91.94 97 TYR A CA 1
ATOM 721 C C . TYR A 1 97 ? 0.340 -1.108 -29.021 1.00 91.94 97 TYR A C 1
ATOM 723 O O . TYR A 1 97 ? 0.232 -1.399 -27.831 1.00 91.94 97 TYR A O 1
ATOM 731 N N . ALA A 1 98 ? 1.508 -1.157 -29.658 1.00 90.19 98 ALA A N 1
ATOM 732 C CA . ALA A 1 98 ? 2.802 -1.450 -29.051 1.00 90.19 98 ALA A CA 1
ATOM 733 C C . ALA A 1 98 ? 3.803 -0.321 -29.334 1.00 90.19 98 ALA A C 1
ATOM 735 O O . ALA A 1 98 ? 3.736 0.350 -30.365 1.00 90.19 98 ALA A O 1
ATOM 736 N N . CYS A 1 99 ? 4.732 -0.110 -28.401 1.00 91.38 99 CYS A N 1
ATOM 737 C CA . CYS A 1 99 ? 5.775 0.899 -28.530 1.00 91.38 99 CYS A CA 1
ATOM 738 C C . CYS A 1 99 ? 6.957 0.331 -29.323 1.00 91.38 99 CYS A C 1
ATOM 740 O O . CYS A 1 99 ? 7.726 -0.469 -28.791 1.00 91.38 99 CYS A O 1
ATOM 742 N N . TYR A 1 100 ? 7.114 0.740 -30.582 1.00 92.19 100 TYR A N 1
ATOM 743 C CA . TYR A 1 100 ? 8.214 0.288 -31.435 1.00 92.19 100 TYR A CA 1
ATOM 744 C C . TYR A 1 100 ? 9.328 1.325 -31.486 1.00 92.19 100 TYR A C 1
ATOM 746 O O . TYR A 1 100 ? 9.080 2.502 -31.752 1.00 92.19 100 TYR A O 1
ATOM 754 N N . ALA A 1 101 ? 10.567 0.890 -31.261 1.00 91.31 101 ALA A N 1
ATOM 755 C CA . ALA A 1 101 ? 11.730 1.765 -31.344 1.00 91.31 101 ALA A CA 1
ATOM 756 C C . ALA A 1 101 ? 12.128 1.994 -32.806 1.00 91.31 101 ALA A C 1
ATOM 758 O O . ALA A 1 101 ? 12.351 1.041 -33.546 1.00 91.31 101 ALA A O 1
ATOM 759 N N . ARG A 1 102 ? 12.263 3.251 -33.229 1.00 89.25 102 ARG A N 1
ATOM 760 C CA . ARG A 1 102 ? 12.846 3.597 -34.537 1.00 89.25 102 ARG A CA 1
ATOM 761 C C . ARG A 1 102 ? 14.342 3.857 -34.425 1.00 89.25 102 ARG A C 1
ATOM 763 O O . ARG A 1 102 ? 15.100 3.563 -35.341 1.00 89.25 102 ARG A O 1
ATOM 770 N N . SER A 1 103 ? 14.749 4.473 -33.322 1.00 88.25 103 SER A N 1
ATOM 771 C CA . SER A 1 103 ? 16.129 4.828 -33.011 1.00 88.25 103 SER A CA 1
ATOM 772 C C . SER A 1 103 ? 16.307 4.912 -31.496 1.00 88.25 103 SER A C 1
ATOM 774 O O . SER A 1 103 ? 15.341 4.797 -30.742 1.00 88.25 103 SER A O 1
ATOM 776 N N . ILE A 1 104 ? 17.536 5.162 -31.040 1.00 83.75 104 ILE A N 1
ATOM 777 C CA . ILE A 1 104 ? 17.826 5.363 -29.613 1.00 83.75 104 ILE A CA 1
ATOM 778 C C . ILE A 1 104 ? 17.090 6.577 -29.024 1.00 83.75 104 ILE A C 1
ATOM 780 O O . ILE A 1 104 ? 16.764 6.577 -27.844 1.00 83.75 104 ILE A O 1
ATOM 784 N N . TYR A 1 105 ? 16.756 7.572 -29.851 1.00 89.12 105 TYR A N 1
ATOM 785 C CA . TYR A 1 105 ? 16.099 8.816 -29.435 1.00 89.12 105 TYR A CA 1
ATOM 786 C C . TYR A 1 105 ? 14.585 8.822 -29.671 1.00 89.12 105 TYR A C 1
ATOM 788 O O . TYR A 1 105 ? 13.915 9.769 -29.264 1.00 89.12 105 TYR A O 1
ATOM 796 N N . TYR A 1 106 ? 14.022 7.809 -30.340 1.00 90.00 106 TYR A N 1
ATOM 797 C CA . TYR A 1 106 ? 12.618 7.845 -30.747 1.00 90.00 106 TYR A CA 1
ATOM 798 C C . TYR A 1 106 ? 11.968 6.461 -30.837 1.00 90.00 106 TYR A C 1
ATOM 800 O O . TYR A 1 106 ? 12.401 5.600 -31.610 1.00 90.00 106 TYR A O 1
ATOM 808 N N . SER A 1 107 ? 10.850 6.308 -30.127 1.00 93.69 107 SER A N 1
ATOM 809 C CA . SER A 1 107 ? 9.933 5.168 -30.213 1.00 93.69 107 SER A CA 1
ATOM 810 C C . SER A 1 107 ? 8.495 5.652 -30.372 1.00 93.69 107 SER A C 1
ATOM 812 O O . SER A 1 107 ? 8.124 6.657 -29.772 1.00 93.69 107 SER A O 1
ATOM 814 N N . GLN A 1 108 ? 7.672 4.930 -31.132 1.00 94.62 108 GLN A N 1
ATOM 815 C CA . GLN A 1 108 ? 6.294 5.321 -31.456 1.00 94.62 108 GLN A CA 1
ATOM 816 C C . GLN A 1 108 ? 5.295 4.203 -31.144 1.00 94.62 108 GLN A C 1
ATOM 818 O O . GLN A 1 108 ? 5.574 3.032 -31.408 1.00 94.62 108 GLN A O 1
ATOM 823 N N . CYS A 1 109 ? 4.115 4.565 -30.639 1.00 94.56 109 CYS A N 1
ATOM 824 C CA . CYS A 1 109 ? 2.985 3.654 -30.516 1.00 94.56 109 CYS A CA 1
ATOM 825 C C . CYS A 1 109 ? 2.429 3.330 -31.897 1.00 94.56 109 CYS A C 1
ATOM 827 O O . CYS A 1 109 ? 1.899 4.210 -32.565 1.00 94.56 109 CYS A O 1
ATOM 829 N N . ARG A 1 110 ? 2.473 2.073 -32.325 1.00 93.12 110 ARG A N 1
ATOM 830 C CA . ARG A 1 110 ? 1.816 1.634 -33.567 1.00 93.12 110 ARG A CA 1
ATOM 831 C C . ARG A 1 110 ? 0.959 0.404 -33.292 1.00 93.12 110 ARG A C 1
ATOM 833 O O . ARG A 1 110 ? 1.176 -0.241 -32.266 1.00 93.12 110 ARG A O 1
ATOM 840 N N . PRO A 1 111 ? -0.020 0.073 -34.147 1.00 93.69 111 PRO A N 1
ATOM 841 C CA . PRO A 1 111 ? -0.793 -1.150 -33.981 1.00 93.69 111 PRO A CA 1
ATOM 842 C C . PRO A 1 111 ? 0.126 -2.367 -33.825 1.00 93.69 111 PRO A C 1
ATOM 844 O O . PRO A 1 111 ? 1.144 -2.448 -34.507 1.00 93.69 111 PRO A O 1
ATOM 847 N N . VAL A 1 112 ? -0.238 -3.323 -32.964 1.00 87.50 112 VAL A N 1
ATOM 848 C CA . VAL A 1 112 ? 0.604 -4.500 -32.624 1.00 87.50 112 VAL A CA 1
ATOM 849 C C . VAL A 1 112 ? 1.021 -5.339 -33.855 1.00 87.50 112 VAL A C 1
ATOM 851 O O . VAL A 1 112 ? 1.991 -6.092 -33.808 1.00 87.50 112 VAL A O 1
ATOM 854 N N . ASN A 1 113 ? 0.317 -5.179 -34.978 1.00 86.19 113 ASN A N 1
ATOM 855 C CA . ASN A 1 113 ? 0.581 -5.876 -36.239 1.00 86.19 113 ASN A CA 1
ATOM 856 C C . ASN A 1 113 ? 1.218 -4.982 -37.324 1.00 86.19 113 ASN A C 1
ATOM 858 O O . ASN A 1 113 ? 1.375 -5.428 -38.456 1.00 86.19 113 ASN A O 1
ATOM 862 N N . ASP A 1 114 ? 1.566 -3.733 -37.007 1.00 86.69 114 ASP A N 1
ATOM 863 C CA . ASP A 1 114 ? 2.104 -2.743 -37.948 1.00 86.69 114 ASP A CA 1
ATOM 864 C C . ASP A 1 114 ? 3.488 -2.244 -37.504 1.00 86.69 114 ASP A C 1
ATOM 866 O O . ASP A 1 114 ? 3.711 -1.067 -37.194 1.00 86.69 114 ASP A O 1
ATOM 870 N N . CYS A 1 115 ? 4.436 -3.179 -37.467 1.00 84.94 115 CYS A N 1
ATOM 871 C CA . CYS A 1 115 ? 5.850 -2.866 -37.325 1.00 84.94 115 CYS A CA 1
ATOM 872 C C . CYS A 1 115 ? 6.474 -2.559 -38.702 1.00 84.94 115 CYS A C 1
ATOM 874 O O . CYS A 1 115 ? 6.515 -3.446 -39.560 1.00 84.94 115 CYS A O 1
ATOM 876 N N . PRO A 1 116 ? 7.036 -1.356 -38.923 1.00 84.38 116 PRO A N 1
ATOM 877 C CA . PRO A 1 116 ? 7.756 -1.048 -40.151 1.00 84.38 116 PRO A CA 1
ATOM 878 C C . PRO A 1 116 ? 9.119 -1.748 -40.210 1.00 84.38 116 PRO A C 1
ATOM 880 O O . PRO A 1 116 ? 9.813 -1.892 -39.202 1.00 84.38 116 PRO A O 1
ATOM 883 N N . ALA A 1 117 ? 9.555 -2.106 -41.419 1.00 81.56 117 ALA A N 1
ATOM 884 C CA . ALA A 1 117 ? 10.895 -2.642 -41.639 1.00 81.56 117 ALA A CA 1
ATOM 885 C C . ALA A 1 117 ? 11.974 -1.661 -41.137 1.00 81.56 117 ALA A C 1
ATOM 887 O O . ALA A 1 117 ? 11.919 -0.460 -41.408 1.00 81.56 117 ALA A O 1
ATOM 888 N N . GLY A 1 118 ? 12.956 -2.180 -40.397 1.00 78.12 118 GLY A N 1
ATOM 889 C CA . GLY A 1 118 ? 14.042 -1.385 -39.812 1.00 78.12 118 GLY A CA 1
ATOM 890 C C . GLY A 1 118 ? 13.745 -0.782 -38.434 1.00 78.12 118 GLY A C 1
ATOM 891 O O . GLY A 1 118 ? 14.594 -0.072 -37.904 1.00 78.12 118 GLY A O 1
ATOM 892 N N . TRP A 1 119 ? 12.581 -1.063 -37.839 1.00 88.00 119 TRP A N 1
ATOM 893 C CA . TRP A 1 119 ? 12.271 -0.702 -36.453 1.00 88.00 119 TRP A CA 1
ATOM 894 C C . TRP A 1 119 ? 12.544 -1.874 -35.497 1.00 88.00 119 TRP A C 1
ATOM 896 O O . TRP A 1 119 ? 12.444 -3.048 -35.860 1.00 88.00 119 TRP A O 1
ATOM 906 N N . GLY A 1 120 ? 12.892 -1.553 -34.252 1.00 79.38 120 GLY A N 1
ATOM 907 C CA . GLY A 1 120 ? 13.121 -2.492 -33.158 1.00 79.38 120 GLY A CA 1
ATOM 908 C C . GLY A 1 120 ? 11.811 -3.083 -32.646 1.00 79.38 120 GLY A C 1
ATOM 909 O O . GLY A 1 120 ? 11.279 -2.636 -31.633 1.00 79.38 120 GLY A O 1
ATOM 910 N N . CYS A 1 121 ? 11.291 -4.071 -33.371 1.00 71.69 121 CYS A N 1
ATOM 911 C CA . CYS A 1 121 ? 10.063 -4.800 -33.032 1.00 71.69 121 CYS A CA 1
ATOM 912 C C . CYS A 1 121 ? 10.316 -6.245 -32.599 1.00 71.69 121 CYS A C 1
ATOM 914 O O . CYS A 1 121 ? 9.395 -6.936 -32.172 1.00 71.69 121 CYS A O 1
ATOM 916 N N . ALA A 1 122 ? 11.560 -6.712 -32.715 1.00 58.25 122 ALA A N 1
ATOM 917 C CA . ALA A 1 122 ? 11.969 -7.957 -32.095 1.00 58.25 122 ALA A CA 1
ATOM 918 C C . ALA A 1 122 ? 12.029 -7.727 -30.583 1.00 58.25 122 ALA A C 1
ATOM 920 O O . ALA A 1 122 ? 12.752 -6.845 -30.120 1.00 58.25 122 ALA A O 1
ATOM 921 N N . ALA A 1 123 ? 11.253 -8.509 -29.832 1.00 47.19 123 ALA A N 1
ATOM 922 C CA . ALA A 1 123 ? 11.340 -8.582 -28.384 1.00 47.19 123 ALA A CA 1
ATOM 923 C C . ALA A 1 123 ? 12.800 -8.840 -27.981 1.00 47.19 123 ALA A C 1
ATOM 925 O O . ALA A 1 123 ? 13.308 -9.955 -28.095 1.00 47.19 123 ALA A O 1
ATOM 926 N N . LEU A 1 124 ? 13.499 -7.792 -27.547 1.00 45.97 124 LEU A N 1
ATOM 927 C CA . LEU A 1 124 ? 14.751 -7.968 -26.834 1.00 45.97 124 LEU A CA 1
ATOM 928 C C . LEU A 1 124 ? 14.401 -8.643 -25.504 1.00 45.97 124 LEU A C 1
ATOM 930 O O . LEU A 1 124 ? 13.524 -8.174 -24.783 1.00 45.97 124 LEU A O 1
ATOM 934 N N . PHE A 1 125 ? 15.107 -9.745 -25.242 1.00 45.03 125 PHE A N 1
ATOM 935 C CA . PHE A 1 125 ? 14.962 -10.711 -24.146 1.00 45.03 125 PHE A CA 1
ATOM 936 C C . PHE A 1 125 ? 13.963 -11.859 -24.353 1.00 45.03 125 PHE A C 1
ATOM 938 O O . PHE A 1 125 ? 13.117 -12.134 -23.508 1.00 45.03 125 PHE A O 1
ATOM 945 N N . VAL A 1 126 ? 14.181 -12.655 -25.403 1.00 35.72 126 VAL A N 1
ATOM 946 C CA . VAL A 1 126 ? 14.136 -14.114 -25.209 1.00 35.72 126 VAL A CA 1
ATOM 947 C C . VAL A 1 126 ? 15.547 -14.529 -24.773 1.00 35.72 126 VAL A C 1
ATOM 949 O O . VAL A 1 126 ? 16.474 -14.341 -25.562 1.00 35.72 126 VAL A O 1
ATOM 952 N N . PRO A 1 127 ? 15.780 -15.036 -23.546 1.00 42.09 127 PRO A N 1
ATOM 953 C CA . PRO A 1 127 ? 17.036 -15.708 -23.253 1.00 42.09 127 PRO A CA 1
ATOM 954 C C . PRO A 1 127 ? 17.147 -16.895 -24.206 1.00 42.09 127 PRO A C 1
ATOM 956 O O . PRO A 1 127 ? 16.310 -17.799 -24.185 1.00 42.09 127 PRO A O 1
ATOM 959 N N . SER A 1 128 ? 18.152 -16.851 -25.078 1.00 43.47 128 SER A N 1
ATOM 960 C CA . SER A 1 128 ? 18.491 -17.918 -26.009 1.00 43.47 128 SER A CA 1
ATOM 961 C C . SER A 1 128 ? 18.636 -19.218 -25.229 1.00 43.47 128 SER A C 1
ATOM 963 O O . SER A 1 128 ? 19.624 -19.436 -24.530 1.00 43.47 128 SER A O 1
ATOM 965 N N . THR A 1 129 ? 17.622 -20.074 -25.309 1.00 44.25 129 THR A N 1
ATOM 966 C CA . THR A 1 129 ? 17.714 -21.439 -24.809 1.00 44.25 129 THR A CA 1
ATOM 967 C C . THR A 1 129 ? 18.766 -22.131 -25.674 1.00 44.25 129 THR A C 1
ATOM 969 O O . THR A 1 129 ? 18.634 -22.089 -26.901 1.00 44.25 129 THR A O 1
ATOM 972 N N . PRO A 1 130 ? 19.837 -22.711 -25.107 1.00 44.00 130 PRO A N 1
ATOM 973 C CA . PRO A 1 130 ? 20.798 -23.438 -25.915 1.00 44.00 130 PRO A CA 1
ATOM 974 C C . PRO A 1 130 ? 20.069 -24.601 -26.587 1.00 44.00 130 PRO A C 1
ATOM 976 O O . PRO A 1 130 ? 19.474 -25.455 -25.929 1.00 44.00 130 PRO A O 1
ATOM 979 N N . THR A 1 131 ? 20.091 -24.596 -27.916 1.00 47.00 131 THR A N 1
ATOM 980 C CA . THR A 1 131 ? 19.664 -25.714 -28.753 1.00 47.00 131 THR A CA 1
ATOM 981 C C . THR A 1 131 ? 20.340 -26.995 -28.267 1.00 47.00 131 THR A C 1
ATOM 983 O O . THR A 1 131 ? 21.569 -26.994 -28.134 1.00 47.00 131 THR A O 1
ATOM 986 N N . PRO A 1 132 ? 19.602 -28.092 -28.022 1.00 46.69 132 PRO A N 1
ATOM 987 C CA . PRO A 1 132 ? 20.234 -29.368 -27.748 1.00 46.69 132 PRO A CA 1
ATOM 988 C C . PRO A 1 132 ? 21.015 -29.789 -28.994 1.00 46.69 132 PRO A C 1
ATOM 990 O O . PRO A 1 132 ? 20.447 -30.040 -30.057 1.00 46.69 132 PRO A O 1
ATOM 993 N N . VAL A 1 133 ? 22.339 -29.833 -28.865 1.00 51.69 133 VAL A N 1
ATOM 994 C CA . VAL A 1 133 ? 23.214 -30.499 -29.827 1.00 51.69 133 VAL A CA 1
ATOM 995 C C . VAL A 1 133 ? 22.873 -31.984 -29.810 1.00 51.69 133 VAL A C 1
ATOM 997 O O . VAL A 1 133 ? 23.152 -32.701 -28.851 1.00 51.69 133 VAL A O 1
ATOM 1000 N N . VAL A 1 134 ? 22.211 -32.428 -30.875 1.00 49.00 134 VAL A N 1
ATOM 1001 C CA . VAL A 1 134 ? 21.943 -33.839 -31.137 1.00 49.00 134 VAL A CA 1
ATOM 1002 C C . VAL A 1 134 ? 23.257 -34.485 -31.566 1.00 49.00 134 VAL A C 1
ATOM 1004 O O . VAL A 1 134 ? 23.675 -34.376 -32.717 1.00 49.00 134 VAL A O 1
ATOM 1007 N N . SER A 1 135 ? 23.920 -35.152 -30.625 1.00 49.78 135 SER A N 1
ATOM 1008 C CA . SER A 1 135 ? 25.025 -36.061 -30.923 1.00 49.78 135 SER A CA 1
ATOM 1009 C C . SER A 1 135 ? 24.458 -37.370 -31.465 1.00 49.78 135 SER A C 1
ATOM 1011 O O . SER A 1 135 ? 23.900 -38.178 -30.724 1.00 49.78 135 SER A O 1
ATOM 1013 N N . VAL A 1 136 ? 24.594 -37.574 -32.773 1.00 46.91 136 VAL A N 1
ATOM 1014 C CA . VAL A 1 136 ? 24.293 -38.845 -33.440 1.00 46.91 136 VAL A CA 1
ATOM 1015 C C . VAL A 1 136 ? 25.418 -39.833 -33.130 1.00 46.91 136 VAL A C 1
ATOM 1017 O O . VAL A 1 136 ? 26.533 -39.689 -33.627 1.00 46.91 136 VAL A O 1
ATOM 1020 N N . VAL A 1 137 ? 25.129 -40.839 -32.304 1.00 51.66 137 VAL A N 1
ATOM 1021 C CA . VAL A 1 137 ? 25.969 -42.038 -32.176 1.00 51.66 137 VAL A CA 1
ATOM 1022 C C . VAL A 1 137 ? 25.439 -43.078 -33.166 1.00 51.66 137 VAL A C 1
ATOM 1024 O O . VAL A 1 137 ? 24.253 -43.408 -33.103 1.00 51.66 137 VAL A O 1
ATOM 1027 N N . PRO A 1 138 ? 26.266 -43.622 -34.076 1.00 55.19 138 PRO A N 1
ATOM 1028 C CA . PRO A 1 138 ? 25.851 -44.738 -34.908 1.00 55.19 138 PRO A CA 1
ATOM 1029 C C . PRO A 1 138 ? 25.915 -46.016 -34.066 1.00 55.19 138 PRO A C 1
ATOM 1031 O O . PRO A 1 138 ? 26.996 -46.523 -33.774 1.00 55.19 138 PRO A O 1
ATOM 1034 N N . VAL A 1 139 ? 24.755 -46.535 -33.660 1.00 45.19 139 VAL A N 1
ATOM 1035 C CA . VAL A 1 139 ? 24.644 -47.883 -33.088 1.00 45.19 139 VAL A CA 1
ATOM 1036 C C . VAL A 1 139 ? 24.198 -48.855 -34.167 1.00 45.19 139 VAL A C 1
ATOM 1038 O O . VAL A 1 139 ? 23.065 -48.848 -34.648 1.00 45.19 139 VAL A O 1
ATOM 1041 N N . THR A 1 140 ? 25.150 -49.685 -34.565 1.00 49.41 140 THR A N 1
ATOM 1042 C CA . THR A 1 140 ? 24.963 -50.866 -35.389 1.00 49.41 140 THR A CA 1
ATOM 1043 C C . THR A 1 140 ? 24.256 -51.966 -34.596 1.00 49.41 140 THR A C 1
ATOM 1045 O O . THR A 1 140 ? 24.714 -52.380 -33.540 1.00 49.41 140 THR A O 1
ATOM 1048 N N . GLY A 1 141 ? 23.162 -52.466 -35.177 1.00 54.44 141 GLY A N 1
ATOM 1049 C CA . GLY A 1 141 ? 22.762 -53.874 -35.171 1.00 54.44 141 GLY A CA 1
ATOM 1050 C C . GLY A 1 141 ? 22.341 -54.511 -33.846 1.00 54.44 141 GLY A C 1
ATOM 1051 O O . GLY A 1 141 ? 23.177 -54.951 -33.070 1.00 54.44 141 GLY A O 1
ATOM 1052 N N . THR A 1 142 ? 21.037 -54.744 -33.683 1.00 53.03 142 THR A N 1
ATOM 1053 C CA . THR A 1 142 ? 20.433 -56.095 -33.584 1.00 53.03 142 THR A CA 1
ATOM 1054 C C . THR A 1 142 ? 18.911 -55.978 -33.401 1.00 53.03 142 THR A C 1
ATOM 1056 O O . THR A 1 142 ? 18.455 -55.123 -32.644 1.00 53.03 142 THR A O 1
ATOM 1059 N N . PRO A 1 143 ? 18.091 -56.797 -34.087 1.00 57.59 143 PRO A N 1
ATOM 1060 C CA . PRO A 1 143 ? 16.649 -56.807 -33.884 1.00 57.59 143 PRO A CA 1
ATOM 1061 C C . PRO A 1 143 ? 16.306 -57.688 -32.679 1.00 57.59 143 PRO A C 1
ATOM 1063 O O . PRO A 1 143 ? 16.517 -58.900 -32.716 1.00 57.59 143 PRO A O 1
ATOM 1066 N N . VAL A 1 144 ? 15.748 -57.096 -31.622 1.00 51.88 144 VAL A N 1
ATOM 1067 C CA . VAL A 1 144 ? 15.104 -57.855 -30.544 1.00 51.88 144 VAL A CA 1
ATOM 1068 C C . VAL A 1 144 ? 13.632 -57.458 -30.465 1.00 51.88 144 VAL A C 1
ATOM 1070 O O . VAL A 1 144 ? 13.264 -56.288 -30.474 1.00 51.88 144 VAL A O 1
ATOM 1073 N N . VAL A 1 145 ? 12.825 -58.511 -30.479 1.00 50.09 145 VAL A N 1
ATOM 1074 C CA . VAL A 1 145 ? 11.368 -58.632 -30.561 1.00 50.09 145 VAL A CA 1
ATOM 1075 C C . VAL A 1 145 ? 10.633 -57.765 -29.521 1.00 50.09 145 VAL A C 1
ATOM 1077 O O . VAL A 1 145 ? 11.086 -57.693 -28.379 1.00 50.09 145 VAL A O 1
ATOM 1080 N N . PRO A 1 146 ? 9.479 -57.149 -29.854 1.00 49.31 146 PRO A N 1
ATOM 1081 C CA . PRO A 1 146 ? 8.719 -56.361 -28.893 1.00 49.31 146 PRO A CA 1
ATOM 1082 C C . PRO A 1 146 ? 7.909 -57.280 -27.970 1.00 49.31 146 PRO A C 1
ATOM 1084 O O . PRO A 1 146 ? 7.061 -58.044 -28.430 1.00 49.31 146 PRO A O 1
ATOM 1087 N N . VAL A 1 147 ? 8.126 -57.173 -26.659 1.00 54.62 147 VAL A N 1
ATOM 1088 C CA . VAL A 1 147 ? 7.188 -57.689 -25.655 1.00 54.62 147 VAL A CA 1
ATOM 1089 C C . VAL A 1 147 ? 6.442 -56.498 -25.074 1.00 54.62 147 VAL A C 1
ATOM 1091 O O . VAL A 1 147 ? 7.019 -55.625 -24.433 1.00 54.62 147 VAL A O 1
ATOM 1094 N N . VAL A 1 148 ? 5.145 -56.456 -25.363 1.00 54.31 148 VAL A N 1
ATOM 1095 C CA . VAL A 1 148 ? 4.199 -55.470 -24.846 1.00 54.31 148 VAL A CA 1
ATOM 1096 C C . VAL A 1 148 ? 3.921 -55.788 -23.380 1.00 54.31 148 VAL A C 1
ATOM 1098 O O . VAL A 1 148 ? 3.349 -56.828 -23.063 1.00 54.31 148 VAL A O 1
ATOM 1101 N N . SER A 1 149 ? 4.286 -54.870 -22.492 1.00 56.41 149 SER A N 1
ATOM 1102 C CA . SER A 1 149 ? 3.851 -54.860 -21.096 1.00 56.41 149 SER A CA 1
ATOM 1103 C C . SER A 1 149 ? 3.130 -53.542 -20.821 1.00 56.41 149 SER A C 1
ATOM 1105 O O . SER A 1 149 ? 3.750 -52.482 -20.771 1.00 56.41 149 SER A O 1
ATOM 1107 N N . VAL A 1 150 ? 1.805 -53.613 -20.686 1.00 54.06 150 VAL A N 1
ATOM 1108 C CA . VAL A 1 150 ? 0.944 -52.501 -20.265 1.00 54.06 150 VAL A CA 1
ATOM 1109 C C . VAL A 1 150 ? 1.051 -52.344 -18.752 1.00 54.06 150 VAL A C 1
ATOM 1111 O O . VAL A 1 150 ? 0.498 -53.141 -17.996 1.00 54.06 150 VAL A O 1
ATOM 1114 N N . THR A 1 151 ? 1.765 -51.315 -18.309 1.00 53.16 151 THR A N 1
ATOM 1115 C CA . THR A 1 151 ? 1.783 -50.881 -16.909 1.00 53.16 151 THR A CA 1
ATOM 1116 C C . THR A 1 151 ? 0.734 -49.789 -16.722 1.00 53.16 151 THR A C 1
ATOM 1118 O O . THR A 1 151 ? 0.703 -48.808 -17.463 1.00 53.16 151 THR A O 1
ATOM 1121 N N . ALA A 1 152 ? -0.156 -49.993 -15.750 1.00 58.91 152 ALA A N 1
ATOM 1122 C CA . ALA A 1 152 ? -1.265 -49.106 -15.430 1.00 58.91 152 ALA A CA 1
ATOM 1123 C C . ALA A 1 152 ? -0.799 -47.667 -15.148 1.00 58.91 152 ALA A C 1
ATOM 1125 O O . ALA A 1 152 ? 0.165 -47.433 -14.419 1.00 58.91 152 ALA A O 1
ATOM 1126 N N . THR A 1 153 ? -1.521 -46.705 -15.719 1.00 55.28 153 THR A N 1
ATOM 1127 C CA . THR A 1 153 ? -1.342 -45.269 -15.496 1.00 55.28 153 THR A CA 1
ATOM 1128 C C . THR A 1 153 ? -1.565 -44.912 -14.023 1.00 55.28 153 THR A C 1
ATOM 1130 O O . THR A 1 153 ? -2.626 -45.250 -13.487 1.00 55.28 153 THR A O 1
ATOM 1133 N N . PRO A 1 154 ? -0.645 -44.187 -13.362 1.00 53.62 154 PRO A N 1
ATOM 1134 C CA . PRO A 1 154 ? -0.922 -43.608 -12.057 1.00 53.62 154 PRO A CA 1
ATOM 1135 C C . PRO A 1 154 ? -1.968 -42.499 -12.218 1.00 53.62 154 PRO A C 1
ATOM 1137 O O . PRO A 1 154 ? -1.736 -41.491 -12.885 1.00 53.62 154 PRO A O 1
ATOM 1140 N N . VAL A 1 155 ? -3.140 -42.701 -11.618 1.00 56.56 155 VAL A N 1
ATOM 1141 C CA . VAL A 1 155 ? -4.165 -41.664 -11.476 1.00 56.56 155 VAL A CA 1
ATOM 1142 C C . VAL A 1 155 ? -3.600 -40.598 -10.540 1.00 56.56 155 VAL A C 1
ATOM 1144 O O . VAL A 1 155 ? -3.431 -40.829 -9.345 1.00 56.56 155 VAL A O 1
ATOM 1147 N N . VAL A 1 156 ? -3.257 -39.442 -11.104 1.00 51.78 156 VAL A N 1
ATOM 1148 C CA . VAL A 1 156 ? -2.824 -38.262 -10.351 1.00 51.78 156 VAL A CA 1
ATOM 1149 C C . VAL A 1 156 ? -4.024 -37.755 -9.540 1.00 51.78 156 VAL A C 1
ATOM 1151 O O . VAL A 1 156 ? -5.095 -37.570 -10.125 1.00 51.78 156 VAL A O 1
ATOM 1154 N N . PRO A 1 157 ? -3.903 -37.523 -8.219 1.00 48.97 157 PRO A N 1
ATOM 1155 C CA . PRO A 1 157 ? -4.984 -36.922 -7.457 1.00 48.97 157 PRO A CA 1
ATOM 1156 C C . PRO A 1 157 ? -5.208 -35.497 -7.966 1.00 48.97 157 PRO A C 1
ATOM 1158 O O . PRO A 1 157 ? -4.336 -34.634 -7.867 1.00 48.97 157 PRO A O 1
ATOM 1161 N N . VAL A 1 158 ? -6.389 -35.2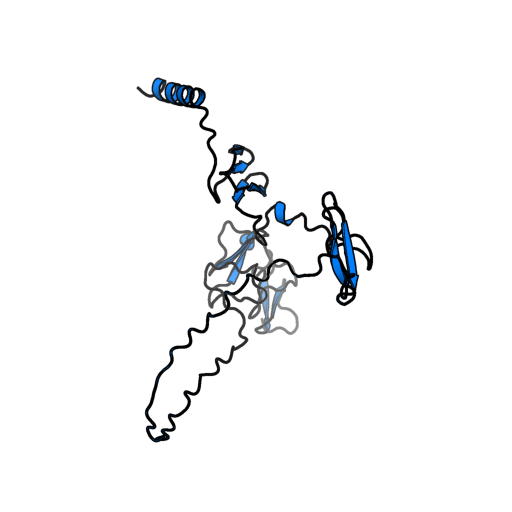57 -8.532 1.00 53.72 158 VAL A N 1
ATOM 1162 C CA . VAL A 1 158 ? -6.882 -33.912 -8.821 1.00 53.72 158 VAL A CA 1
ATOM 1163 C C . VAL A 1 158 ? -7.044 -33.205 -7.480 1.00 53.72 158 VAL A C 1
ATOM 1165 O O . VAL A 1 158 ? -7.963 -33.498 -6.717 1.00 53.72 158 VAL A O 1
ATOM 1168 N N . VAL A 1 159 ? -6.117 -32.296 -7.174 1.00 43.81 159 VAL A N 1
ATOM 1169 C CA . VAL A 1 159 ? -6.234 -31.379 -6.041 1.00 43.81 159 VAL A CA 1
ATOM 1170 C C . VAL A 1 159 ? -7.358 -30.407 -6.375 1.00 43.81 159 VAL A C 1
ATOM 1172 O O . VAL A 1 159 ? -7.181 -29.442 -7.116 1.00 43.81 159 VAL A O 1
ATOM 1175 N N . THR A 1 160 ? -8.546 -30.690 -5.856 1.00 48.25 160 THR A N 1
ATOM 1176 C CA . THR A 1 160 ? -9.641 -29.728 -5.817 1.00 48.25 160 THR A CA 1
ATOM 1177 C C . THR A 1 160 ? -9.217 -28.580 -4.910 1.00 48.25 160 THR A C 1
ATOM 1179 O O . THR A 1 160 ? -9.154 -28.740 -3.692 1.00 48.25 160 THR A O 1
ATOM 1182 N N . VAL A 1 161 ? -8.892 -27.432 -5.508 1.00 47.69 161 VAL A N 1
ATOM 1183 C CA . VAL A 1 161 ? -8.678 -26.171 -4.792 1.00 47.6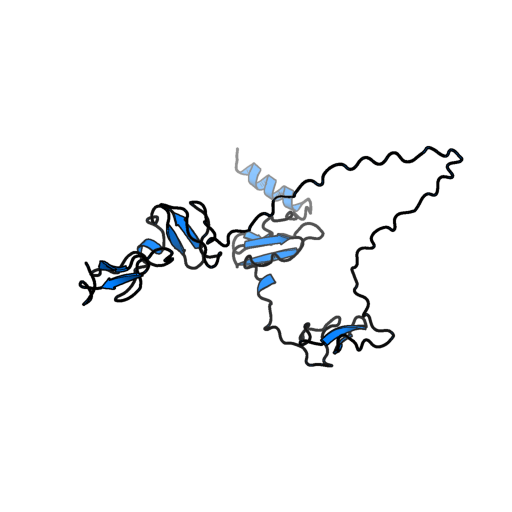9 161 VAL A CA 1
ATOM 1184 C C . VAL A 1 161 ? -10.030 -25.740 -4.238 1.00 47.69 161 VAL A C 1
ATOM 1186 O O . VAL A 1 161 ? -10.852 -25.145 -4.932 1.00 47.69 161 VAL A O 1
ATOM 1189 N N . THR A 1 162 ? -10.292 -26.113 -2.991 1.00 46.00 162 THR A N 1
ATOM 1190 C CA . THR A 1 162 ? -11.437 -25.636 -2.225 1.00 46.00 162 THR A CA 1
ATOM 1191 C C . THR A 1 162 ? -11.274 -24.131 -2.050 1.00 46.00 162 THR A C 1
ATOM 1193 O O . THR A 1 162 ? -10.359 -23.669 -1.369 1.00 46.00 162 THR A O 1
ATOM 1196 N N . THR A 1 163 ? -12.147 -23.354 -2.687 1.00 55.38 163 THR A N 1
ATOM 1197 C CA . THR A 1 163 ? -12.241 -21.894 -2.564 1.00 55.38 163 THR A CA 1
ATOM 1198 C C . THR A 1 163 ? -12.806 -21.517 -1.191 1.00 55.38 163 THR A C 1
ATOM 1200 O O . THR A 1 163 ? -13.933 -21.037 -1.077 1.00 55.38 163 THR A O 1
ATOM 1203 N N . GLY A 1 164 ? -12.057 -21.817 -0.131 1.00 62.09 164 GLY A N 1
ATOM 1204 C CA . GLY A 1 164 ? -12.311 -21.313 1.214 1.00 62.09 164 GLY A CA 1
ATOM 1205 C C . GLY A 1 164 ? -11.717 -19.911 1.394 1.00 62.09 164 GLY A C 1
ATOM 1206 O O . GLY A 1 164 ? -10.789 -19.544 0.667 1.00 62.09 164 GLY A O 1
ATOM 1207 N N . PRO A 1 165 ? -12.228 -19.115 2.349 1.00 66.69 165 PRO A N 1
ATOM 1208 C CA . PRO A 1 165 ? -11.617 -17.839 2.697 1.00 66.69 165 PRO A CA 1
ATOM 1209 C C . PRO A 1 165 ? -10.194 -18.075 3.226 1.00 66.69 165 PRO A C 1
ATOM 1211 O O . PRO A 1 165 ? -9.933 -19.059 3.921 1.00 66.69 165 PRO A O 1
ATOM 1214 N N . VAL A 1 166 ? -9.256 -17.195 2.869 1.00 75.38 166 VAL A N 1
ATOM 1215 C CA . VAL A 1 166 ? -7.850 -17.321 3.278 1.00 75.38 166 VAL A CA 1
ATOM 1216 C C . VAL A 1 166 ? -7.770 -17.149 4.794 1.00 75.38 166 VAL A C 1
ATOM 1218 O O . VAL A 1 166 ? -8.008 -16.057 5.307 1.00 75.38 166 VAL A O 1
ATOM 1221 N N . VAL A 1 167 ? -7.458 -18.228 5.516 1.00 85.25 167 VAL A N 1
ATOM 1222 C CA . VAL A 1 167 ? -7.325 -18.189 6.976 1.00 85.25 167 VAL A CA 1
ATOM 1223 C C . VAL A 1 167 ? -5.904 -17.770 7.347 1.00 85.25 167 VAL A C 1
ATOM 1225 O O . VAL A 1 167 ? -4.944 -18.490 7.077 1.00 85.25 167 VAL A O 1
ATOM 1228 N N . LEU A 1 168 ? -5.767 -16.600 7.968 1.00 85.44 168 LEU A N 1
ATOM 1229 C CA . LEU A 1 168 ? -4.497 -16.065 8.455 1.00 85.44 168 LEU A CA 1
ATOM 1230 C C . LEU A 1 168 ? -4.154 -16.653 9.833 1.00 85.44 168 LEU A C 1
ATOM 1232 O O . LEU A 1 168 ? -5.032 -16.719 10.700 1.00 85.44 168 LEU A O 1
ATOM 1236 N N . PRO A 1 169 ? -2.892 -17.043 10.085 1.00 87.75 169 PRO A N 1
ATOM 1237 C CA . PRO A 1 169 ? -2.482 -17.483 11.410 1.00 87.75 169 PRO A CA 1
ATOM 1238 C C . PRO A 1 169 ? -2.501 -16.321 12.415 1.00 87.75 169 PRO A C 1
ATOM 1240 O O . PRO A 1 169 ? -2.492 -15.143 12.048 1.00 87.75 169 PRO A O 1
ATOM 1243 N N . ALA A 1 170 ? -2.504 -16.655 13.707 1.00 84.88 170 ALA A N 1
ATOM 1244 C CA . ALA A 1 170 ? -2.329 -15.662 14.760 1.00 84.88 170 ALA A CA 1
ATOM 1245 C C . ALA A 1 170 ? -1.038 -14.859 14.523 1.00 84.88 170 ALA A C 1
ATOM 1247 O O . ALA A 1 170 ? -0.020 -15.409 14.102 1.00 84.88 170 ALA A O 1
ATOM 1248 N N . TYR A 1 171 ? -1.098 -13.565 14.809 1.00 87.69 171 TYR A N 1
ATOM 1249 C CA . TYR A 1 171 ? -0.045 -12.567 14.621 1.00 87.69 171 TYR A CA 1
ATOM 1250 C C . TYR A 1 171 ? 0.300 -12.237 13.161 1.00 87.69 171 TYR A C 1
ATOM 1252 O O . TYR A 1 171 ? 1.235 -11.485 12.895 1.00 87.69 171 TYR A O 1
ATOM 1260 N N . ALA A 1 172 ? -0.460 -12.758 12.191 1.00 88.50 172 ALA A N 1
ATOM 1261 C CA . ALA A 1 172 ? -0.302 -12.369 10.797 1.00 88.50 172 ALA A CA 1
ATOM 1262 C C . ALA A 1 172 ? -0.970 -11.025 10.498 1.00 88.50 172 ALA A C 1
ATOM 1264 O O . ALA A 1 172 ? -2.010 -10.672 11.062 1.00 88.50 172 ALA A O 1
ATOM 1265 N N . GLN A 1 173 ? -0.384 -10.301 9.549 1.00 88.44 173 GLN A N 1
ATOM 1266 C CA . GLN A 1 173 ? -0.923 -9.044 9.063 1.00 88.44 173 GLN A CA 1
ATOM 1267 C C . GLN A 1 173 ? -2.199 -9.290 8.241 1.00 88.44 173 GLN A C 1
ATOM 1269 O O . GLN A 1 173 ? -2.187 -10.047 7.272 1.00 88.44 173 GLN A O 1
ATOM 1274 N N . CYS A 1 174 ? -3.300 -8.640 8.617 1.00 86.62 174 CYS A N 1
ATOM 1275 C CA . CYS A 1 174 ? -4.630 -8.893 8.047 1.00 86.62 174 CYS A CA 1
ATOM 1276 C C . CYS A 1 174 ? -5.157 -7.772 7.140 1.00 86.62 174 CYS A C 1
ATOM 1278 O O . CYS A 1 174 ? -6.175 -7.954 6.483 1.00 86.62 174 CYS A O 1
ATOM 1280 N N . ASN A 1 175 ? -4.469 -6.629 7.039 1.00 83.44 175 ASN A N 1
ATOM 1281 C CA . ASN A 1 175 ? -4.924 -5.496 6.220 1.00 83.44 175 ASN A CA 1
ATOM 1282 C C . ASN A 1 175 ? -4.505 -5.541 4.736 1.00 83.44 175 ASN A C 1
ATOM 1284 O O . ASN A 1 175 ? -4.950 -4.690 3.973 1.00 83.44 175 ASN A O 1
ATOM 1288 N N . HIS A 1 176 ? -3.669 -6.497 4.314 1.00 72.94 176 HIS A N 1
ATOM 1289 C CA . HIS A 1 176 ? -3.198 -6.609 2.920 1.00 72.94 176 HIS A CA 1
ATOM 1290 C C . HIS A 1 176 ? -3.875 -7.721 2.114 1.00 72.94 176 HIS A C 1
ATOM 1292 O O . HIS A 1 176 ? -3.634 -7.840 0.914 1.00 72.94 176 HIS A O 1
ATOM 1298 N N . VAL A 1 177 ? -4.715 -8.539 2.750 1.00 66.31 177 VAL A N 1
ATOM 1299 C CA . VAL A 1 177 ? -5.307 -9.714 2.110 1.00 66.31 177 VAL A CA 1
ATOM 1300 C C . VAL A 1 177 ? -6.822 -9.544 2.067 1.00 66.31 177 VAL A C 1
ATOM 1302 O O . VAL A 1 177 ? -7.510 -9.680 3.077 1.00 66.31 177 VAL A O 1
ATOM 1305 N N . ALA A 1 178 ? -7.345 -9.201 0.889 1.00 59.22 178 ALA A N 1
ATOM 1306 C CA . ALA A 1 178 ? -8.779 -9.028 0.681 1.00 59.22 178 ALA A CA 1
ATOM 1307 C C . ALA A 1 178 ? -9.521 -10.348 0.955 1.00 59.22 178 ALA A C 1
ATOM 1309 O O . ALA A 1 178 ? -9.224 -11.370 0.339 1.00 59.22 178 ALA A O 1
ATOM 1310 N N . GLY A 1 179 ? -10.479 -10.321 1.886 1.00 65.00 179 GLY A N 1
ATOM 1311 C CA . GLY A 1 179 ? -11.277 -11.496 2.255 1.00 65.00 179 GLY A CA 1
ATOM 1312 C C . GLY A 1 179 ? -10.563 -12.506 3.159 1.00 65.00 179 GLY A C 1
ATOM 1313 O O . GLY A 1 179 ? -11.064 -13.618 3.326 1.00 65.00 179 GLY A O 1
ATOM 1314 N N . ALA A 1 180 ? -9.413 -12.150 3.738 1.00 72.06 180 ALA A N 1
ATOM 1315 C CA . ALA A 1 180 ? -8.771 -13.011 4.715 1.00 72.06 180 ALA A CA 1
ATOM 1316 C C . ALA A 1 180 ? -9.428 -12.899 6.092 1.00 72.06 180 ALA A C 1
ATOM 1318 O O . ALA A 1 180 ? -9.712 -11.807 6.587 1.00 72.06 180 ALA A O 1
ATOM 1319 N N . VAL A 1 181 ? -9.639 -14.050 6.718 1.00 80.44 181 VAL A N 1
ATOM 1320 C CA . VAL A 1 181 ? -10.201 -14.180 8.063 1.00 80.44 181 VAL A CA 1
ATOM 1321 C C . VAL A 1 181 ? -9.123 -14.696 9.001 1.00 80.44 181 VAL A C 1
ATOM 1323 O O . VAL A 1 181 ? -8.326 -15.557 8.642 1.00 80.44 181 VAL A O 1
ATOM 1326 N N . CYS A 1 182 ? -9.063 -14.151 10.209 1.00 84.19 182 CYS A N 1
ATOM 1327 C CA . CYS A 1 182 ? -8.124 -14.633 11.211 1.00 84.19 182 CYS A CA 1
ATOM 1328 C C . CYS A 1 182 ? -8.531 -16.031 11.698 1.00 84.19 182 CYS A C 1
ATOM 1330 O O . CYS A 1 182 ? -9.717 -16.364 11.744 1.00 84.19 182 CYS A O 1
ATOM 1332 N N . ALA A 1 183 ? -7.545 -16.855 12.057 1.00 84.44 183 ALA A N 1
ATOM 1333 C CA . ALA A 1 183 ? -7.778 -18.171 12.637 1.00 84.44 183 ALA A CA 1
ATOM 1334 C C . ALA A 1 183 ? -8.708 -18.096 13.862 1.00 84.44 183 ALA A C 1
ATOM 1336 O O . ALA A 1 183 ? -8.753 -17.086 14.572 1.00 84.44 183 ALA A O 1
ATOM 1337 N N . ALA A 1 184 ? -9.436 -19.185 14.120 1.00 79.31 184 ALA A N 1
ATOM 1338 C CA . ALA A 1 184 ? -10.406 -19.267 15.207 1.00 79.31 184 ALA A CA 1
ATOM 1339 C C . ALA A 1 184 ? -9.816 -18.785 16.547 1.00 79.31 184 ALA A C 1
ATOM 1341 O O . ALA A 1 184 ? -8.711 -19.168 16.932 1.00 79.31 184 ALA A O 1
ATOM 1342 N N . GLY A 1 185 ? -10.559 -17.927 17.251 1.00 76.06 185 GLY A N 1
ATOM 1343 C CA . GLY A 1 185 ? -10.117 -17.306 18.505 1.00 76.06 185 GLY A CA 1
ATOM 1344 C C . GLY A 1 185 ? -9.237 -16.062 18.339 1.00 76.06 185 GLY A C 1
ATOM 1345 O O . GLY A 1 185 ? -8.801 -15.496 19.340 1.00 76.06 185 GLY A O 1
ATOM 1346 N N . THR A 1 186 ? -8.990 -15.606 17.108 1.00 81.69 186 THR A N 1
ATOM 1347 C CA . THR A 1 186 ? -8.305 -14.337 16.833 1.00 81.69 186 THR A CA 1
ATOM 1348 C C . THR A 1 186 ? -9.139 -13.438 15.926 1.00 81.69 186 THR A C 1
ATOM 1350 O O . THR A 1 186 ? -9.915 -13.913 15.102 1.00 81.69 186 THR A O 1
ATOM 1353 N N . ALA A 1 187 ? -8.986 -12.127 16.090 1.00 79.94 187 ALA A N 1
ATOM 1354 C CA . ALA A 1 187 ? -9.626 -11.103 15.275 1.00 79.94 187 ALA A CA 1
ATOM 1355 C C . ALA A 1 187 ? -8.573 -10.128 14.742 1.00 79.94 187 ALA A C 1
ATOM 1357 O O . ALA A 1 187 ? -7.502 -9.962 15.328 1.00 79.94 187 ALA A O 1
ATOM 1358 N N . CYS A 1 188 ? -8.869 -9.491 13.613 1.00 82.69 188 CYS A N 1
ATOM 1359 C CA . CYS A 1 188 ? -7.981 -8.510 13.003 1.00 82.69 188 CYS A CA 1
ATOM 1360 C C . CYS A 1 188 ? -8.069 -7.190 13.777 1.00 82.69 188 CYS A C 1
ATOM 1362 O O . CYS A 1 188 ? -9.085 -6.498 13.716 1.00 82.69 188 CYS A O 1
ATOM 1364 N N . PHE A 1 189 ? -7.015 -6.841 14.511 1.00 84.50 189 PHE A N 1
ATOM 1365 C CA . PHE A 1 189 ? -6.962 -5.624 15.314 1.00 84.50 189 PHE A CA 1
ATOM 1366 C C . PHE A 1 189 ? -6.082 -4.570 14.646 1.00 84.50 189 PHE A C 1
ATOM 1368 O O . PHE A 1 189 ? -4.936 -4.841 14.282 1.00 84.50 189 PHE A O 1
ATOM 1375 N N . ARG A 1 190 ? -6.607 -3.347 14.511 1.00 84.75 190 ARG A N 1
ATOM 1376 C CA . ARG A 1 190 ? -5.862 -2.212 13.964 1.00 84.75 190 ARG A CA 1
ATOM 1377 C C . ARG A 1 190 ? -4.871 -1.682 14.996 1.00 84.75 190 ARG A C 1
ATOM 1379 O O . ARG A 1 190 ? -5.268 -1.227 16.065 1.00 84.75 190 ARG A O 1
ATOM 1386 N N . SER A 1 191 ? -3.589 -1.679 14.655 1.00 82.69 191 SER A N 1
ATOM 1387 C CA . SER A 1 191 ? -2.578 -0.954 15.427 1.00 82.69 191 SER A CA 1
ATOM 1388 C C . SER A 1 191 ? -2.512 0.508 15.007 1.00 82.69 191 SER A C 1
ATOM 1390 O O . SER A 1 191 ? -2.510 1.395 15.854 1.00 82.69 191 SER A O 1
ATOM 1392 N N . ASN A 1 192 ? -2.490 0.749 13.694 1.00 80.69 192 ASN A N 1
ATOM 1393 C CA . ASN A 1 192 ? -2.487 2.069 13.073 1.00 80.69 192 ASN A CA 1
ATOM 1394 C C . ASN A 1 192 ? -3.113 1.997 11.666 1.00 80.69 192 ASN A C 1
ATOM 1396 O O . ASN A 1 192 ? -3.550 0.938 11.220 1.00 80.69 192 ASN A O 1
ATOM 1400 N N . VAL A 1 193 ? -3.153 3.123 10.950 1.00 77.12 193 VAL A N 1
ATOM 1401 C CA . VAL A 1 193 ? -3.763 3.233 9.609 1.00 77.12 193 VAL A CA 1
ATOM 1402 C C . VAL A 1 193 ? -3.173 2.297 8.544 1.00 77.12 193 VAL A C 1
ATOM 1404 O O . VAL A 1 193 ? -3.860 1.997 7.573 1.00 77.12 193 VAL A O 1
ATOM 1407 N N . LEU A 1 194 ? -1.939 1.819 8.719 1.00 80.06 194 LEU A N 1
ATOM 1408 C CA . LEU A 1 194 ? -1.220 0.975 7.757 1.00 80.06 194 LEU A CA 1
ATOM 1409 C C . LEU A 1 194 ? -0.964 -0.451 8.266 1.00 80.06 194 LEU A C 1
ATOM 1411 O O . LEU A 1 194 ? -0.451 -1.280 7.516 1.00 80.06 194 LEU A O 1
ATOM 1415 N N . TYR A 1 195 ? -1.298 -0.754 9.522 1.00 84.06 195 TYR A N 1
ATOM 1416 C CA . TYR A 1 195 ? -0.974 -2.033 10.144 1.00 84.06 195 TYR A CA 1
ATOM 1417 C C . TYR A 1 195 ? -2.138 -2.563 10.977 1.00 84.06 195 TYR A C 1
ATOM 1419 O O . TYR A 1 195 ? -2.565 -1.945 11.960 1.00 84.06 195 TYR A O 1
ATOM 1427 N N . SER A 1 196 ? -2.639 -3.733 10.581 1.00 87.44 196 SER A N 1
ATOM 1428 C CA . SER A 1 196 ? -3.586 -4.531 11.362 1.00 87.44 196 SER A CA 1
ATOM 1429 C C . SER A 1 196 ? -3.106 -5.973 11.443 1.00 87.44 196 SER A C 1
ATOM 1431 O O . SER A 1 196 ? -2.561 -6.497 10.473 1.00 87.44 196 SER A O 1
ATOM 1433 N N . GLU A 1 197 ? -3.337 -6.622 12.577 1.00 88.50 197 GLU A N 1
ATOM 1434 C CA . GLU A 1 197 ? -2.793 -7.948 12.872 1.00 88.50 197 GLU A CA 1
ATOM 1435 C C . GLU A 1 197 ? -3.840 -8.842 13.546 1.00 88.50 197 GLU A C 1
ATOM 1437 O O . GLU A 1 197 ? -4.607 -8.382 14.397 1.00 88.50 197 GLU A O 1
ATOM 1442 N N . CYS A 1 198 ? -3.855 -10.128 13.200 1.00 90.25 198 CYS A N 1
ATOM 1443 C CA . CYS A 1 198 ? -4.707 -11.125 13.838 1.00 90.25 198 CYS A CA 1
ATOM 1444 C C . CYS A 1 198 ? -4.247 -11.394 15.274 1.00 90.25 198 CYS A C 1
ATOM 1446 O O . CYS A 1 198 ? -3.199 -11.994 15.484 1.00 90.25 198 CYS A O 1
ATOM 1448 N N . ARG A 1 199 ? -5.014 -10.999 16.290 1.00 86.56 199 ARG A N 1
ATOM 1449 C CA . ARG A 1 199 ? -4.664 -11.248 17.702 1.00 86.56 199 ARG A CA 1
ATOM 1450 C C . ARG A 1 199 ? -5.866 -11.765 18.488 1.00 86.56 199 ARG A C 1
ATOM 1452 O O . ARG A 1 199 ? -6.995 -11.574 18.051 1.00 86.56 199 ARG A O 1
ATOM 1459 N N . PRO A 1 200 ? -5.659 -12.425 19.639 1.00 83.19 200 PRO A N 1
ATOM 1460 C CA . PRO A 1 200 ? -6.763 -12.829 20.515 1.00 83.19 200 PRO A CA 1
ATOM 1461 C C . PRO A 1 200 ? -7.416 -11.637 21.236 1.00 83.19 200 PRO A C 1
ATOM 1463 O O . PRO A 1 200 ? -8.582 -11.699 21.606 1.00 83.19 200 PRO A O 1
ATOM 1466 N N . ALA A 1 201 ? -6.678 -10.538 21.419 1.00 80.44 201 ALA A N 1
ATOM 1467 C CA . ALA A 1 201 ? -7.172 -9.300 22.011 1.00 80.44 201 ALA A CA 1
ATOM 1468 C C . ALA A 1 201 ? -6.420 -8.085 21.446 1.00 80.44 201 ALA A C 1
ATOM 1470 O O . ALA A 1 201 ? -5.263 -8.203 21.032 1.00 80.44 201 ALA A O 1
ATOM 1471 N N . CYS A 1 202 ? -7.070 -6.919 21.476 1.00 80.19 202 CYS A N 1
ATOM 1472 C CA . CYS A 1 202 ? -6.466 -5.637 21.121 1.00 80.19 202 CYS A CA 1
ATOM 1473 C C . CYS A 1 202 ? -5.419 -5.221 22.177 1.00 80.19 202 CYS A C 1
ATOM 1475 O O . CYS A 1 202 ? -5.771 -5.077 23.351 1.00 80.19 202 CYS A O 1
ATOM 1477 N N . PRO A 1 203 ? -4.151 -4.983 21.801 1.00 83.19 203 PRO A N 1
ATOM 1478 C CA . PRO A 1 203 ? -3.144 -4.431 22.704 1.00 83.19 203 PRO A CA 1
ATOM 1479 C C . PRO A 1 203 ? -3.514 -3.027 23.218 1.00 83.19 203 PRO A C 1
ATOM 1481 O O . PRO A 1 203 ? -4.129 -2.253 22.488 1.00 83.19 203 PRO A O 1
ATOM 1484 N N . PRO A 1 204 ? -3.115 -2.654 24.447 1.00 76.75 204 PRO A N 1
ATOM 1485 C CA . PRO A 1 204 ? -3.507 -1.387 25.075 1.00 76.75 204 PRO A CA 1
ATOM 1486 C C . PRO A 1 204 ? -2.912 -0.131 24.415 1.00 76.75 204 PRO A C 1
ATOM 1488 O O . PRO A 1 204 ? -3.371 0.973 24.675 1.00 76.75 204 PRO A O 1
ATOM 1491 N N . THR A 1 205 ? -1.898 -0.276 23.562 1.00 81.56 205 THR A N 1
ATOM 1492 C CA . THR A 1 205 ? -1.244 0.837 22.853 1.00 81.56 205 THR A CA 1
ATOM 1493 C C . THR A 1 205 ? -1.722 1.002 21.411 1.00 81.56 205 THR A C 1
ATOM 1495 O O . THR A 1 205 ? -1.178 1.821 20.674 1.00 81.56 205 THR A O 1
ATOM 1498 N N . TRP A 1 206 ? -2.681 0.189 20.969 1.00 83.81 206 TRP A N 1
ATOM 1499 C CA . TRP A 1 206 ? -3.117 0.150 19.576 1.00 83.81 206 TRP A CA 1
ATOM 1500 C C . TRP A 1 206 ? -4.329 1.036 19.326 1.00 83.81 206 TRP A C 1
ATOM 1502 O O . TRP A 1 206 ? -5.165 1.215 20.210 1.00 83.81 206 TRP A O 1
ATOM 1512 N N . ALA A 1 207 ? -4.451 1.526 18.090 1.00 77.69 207 ALA A N 1
ATOM 1513 C CA . ALA A 1 207 ? -5.590 2.330 17.656 1.00 77.69 207 ALA A CA 1
ATOM 1514 C C . ALA A 1 207 ? -6.933 1.627 17.913 1.00 77.69 207 ALA A C 1
ATOM 1516 O O . ALA A 1 207 ? -7.883 2.286 18.308 1.00 77.69 207 ALA A O 1
ATOM 1517 N N . CYS A 1 208 ? -6.999 0.290 17.858 1.00 73.25 208 CYS A N 1
ATOM 1518 C CA . CYS A 1 208 ? -8.194 -0.481 18.224 1.00 73.25 208 CYS A CA 1
ATOM 1519 C C . CYS A 1 208 ? -8.709 -0.264 19.665 1.00 73.25 208 CYS A C 1
ATOM 1521 O O . CYS A 1 208 ? -9.820 -0.690 19.978 1.00 73.25 208 CYS A O 1
ATOM 1523 N N . GLN A 1 209 ? -7.940 0.385 20.548 1.00 75.62 209 GLN A N 1
ATOM 1524 C CA . GLN A 1 209 ? -8.424 0.825 21.861 1.00 75.62 209 GLN A CA 1
ATOM 1525 C C . GLN A 1 209 ? -9.320 2.060 21.765 1.00 75.62 209 GLN A C 1
ATOM 1527 O O . GLN A 1 209 ? -10.273 2.179 22.533 1.00 75.62 209 GLN A O 1
ATOM 1532 N N . THR A 1 210 ? -9.018 2.977 20.849 1.00 73.12 210 THR A N 1
ATOM 1533 C CA . THR A 1 210 ? -9.769 4.221 20.628 1.00 73.12 210 THR A CA 1
ATOM 1534 C C . THR A 1 210 ? -10.734 4.123 19.455 1.00 73.12 210 THR A C 1
ATOM 1536 O O . THR A 1 210 ? -11.717 4.858 19.415 1.00 73.12 210 THR A O 1
ATOM 1539 N N . ASP A 1 211 ? -10.478 3.212 18.517 1.00 76.81 211 ASP A N 1
ATOM 1540 C CA . ASP A 1 211 ? -11.316 2.997 17.351 1.00 76.81 211 ASP A CA 1
ATOM 1541 C C . ASP A 1 211 ? -12.571 2.237 17.769 1.00 76.81 211 ASP A C 1
ATOM 1543 O O . ASP A 1 211 ? -12.568 1.025 18.008 1.00 76.81 211 ASP A O 1
ATOM 1547 N N . VAL A 1 212 ? -13.656 2.988 17.875 1.00 83.25 212 VAL A N 1
ATOM 1548 C CA . VAL A 1 212 ? -14.962 2.490 18.275 1.00 83.25 212 VAL A CA 1
ATOM 1549 C C . VAL A 1 212 ? -15.968 2.679 17.149 1.00 83.25 212 VAL A C 1
ATOM 1551 O O . VAL A 1 212 ? -16.020 3.739 16.522 1.00 83.25 212 VAL A O 1
ATOM 1554 N N . ALA A 1 213 ? -16.777 1.649 16.914 1.00 87.19 213 ALA A N 1
ATOM 1555 C CA . ALA A 1 213 ? -17.922 1.701 16.023 1.00 87.19 213 ALA A CA 1
ATOM 1556 C C . ALA A 1 213 ? -18.965 2.680 16.585 1.00 87.19 213 ALA A C 1
ATOM 1558 O O . ALA A 1 213 ? -19.367 2.599 17.756 1.00 87.19 213 ALA A O 1
ATOM 1559 N N . GLN A 1 214 ? -19.372 3.631 15.752 1.00 91.88 214 GLN A N 1
ATOM 1560 C CA . GLN A 1 214 ? -20.342 4.668 16.091 1.00 91.88 214 GLN A CA 1
ATOM 1561 C C . GLN A 1 214 ? -21.779 4.129 16.051 1.00 91.88 214 GLN A C 1
ATOM 1563 O O . GLN A 1 214 ? -22.044 2.977 15.702 1.00 91.88 214 GLN A O 1
ATOM 1568 N N . LEU A 1 215 ? -22.743 4.967 16.437 1.00 92.94 215 LEU A N 1
ATOM 1569 C CA . LEU A 1 215 ? -24.162 4.612 16.431 1.00 92.94 215 LEU A CA 1
ATOM 1570 C C . LEU A 1 215 ? -24.604 4.099 15.047 1.00 92.94 215 LEU A C 1
ATOM 1572 O O . LEU A 1 215 ? -24.445 4.785 14.044 1.00 92.94 215 LEU A O 1
ATOM 1576 N N . ASN A 1 216 ? -25.225 2.917 15.026 1.00 92.12 216 ASN A N 1
ATOM 1577 C CA . ASN A 1 216 ? -25.655 2.149 13.851 1.00 92.12 216 ASN A CA 1
ATOM 1578 C C . ASN A 1 216 ? -24.549 1.540 12.975 1.00 92.12 216 ASN A C 1
ATOM 1580 O O . ASN A 1 216 ? -24.883 0.871 11.996 1.00 92.12 216 ASN A O 1
ATOM 1584 N N . GLU A 1 217 ? -23.271 1.688 13.317 1.00 93.00 217 GLU A N 1
ATOM 1585 C CA . GLU A 1 217 ? -22.206 0.990 12.597 1.00 93.00 217 GLU A CA 1
ATOM 1586 C C . GLU A 1 217 ? -22.194 -0.508 12.919 1.00 93.00 217 GLU A C 1
ATOM 1588 O O . GLU A 1 217 ? -22.614 -0.944 13.998 1.00 93.00 217 GLU A O 1
ATOM 1593 N N . GLN A 1 218 ? -21.720 -1.308 11.961 1.00 91.50 218 GLN A N 1
ATOM 1594 C CA . GLN A 1 218 ? -21.553 -2.744 12.150 1.00 91.50 218 GLN A CA 1
ATOM 1595 C C . GLN A 1 218 ? -20.423 -3.003 13.152 1.00 91.50 218 GLN A C 1
ATOM 1597 O O . GLN A 1 218 ? -19.335 -2.450 13.022 1.00 91.50 218 GLN A O 1
ATOM 1602 N N . CYS A 1 219 ? -20.688 -3.862 14.134 1.00 88.88 219 CYS A N 1
ATOM 1603 C CA . CYS A 1 219 ? -19.751 -4.211 15.204 1.00 88.88 219 CYS A CA 1
ATOM 1604 C C . CYS A 1 219 ? -19.497 -5.712 15.342 1.00 88.88 219 CYS A C 1
ATOM 1606 O O . CYS A 1 219 ? -18.829 -6.155 16.274 1.00 88.88 219 CYS A O 1
ATOM 1608 N N . GLY A 1 220 ? -20.040 -6.519 14.435 1.00 88.50 220 GLY A N 1
ATOM 1609 C CA . GLY A 1 220 ? -19.874 -7.962 14.480 1.00 88.50 220 GLY A CA 1
ATOM 1610 C C . GLY A 1 220 ? -20.619 -8.693 13.373 1.00 88.50 220 GLY A C 1
ATOM 1611 O O . GLY A 1 220 ? -21.296 -8.086 12.536 1.00 88.50 220 GLY A O 1
ATOM 1612 N N . GLY A 1 221 ? -20.459 -10.013 13.399 1.00 86.38 221 GLY A N 1
ATOM 1613 C CA . GLY A 1 221 ? -20.922 -10.947 12.381 1.00 86.38 221 GLY A CA 1
ATOM 1614 C C . GLY A 1 221 ? -19.830 -11.951 12.024 1.00 86.38 221 GLY A C 1
ATOM 1615 O O . GLY A 1 221 ? -18.645 -11.623 12.077 1.00 86.38 221 GLY A O 1
ATOM 1616 N N . GLU A 1 222 ? -20.199 -13.177 11.673 1.00 78.12 222 GLU A N 1
ATOM 1617 C CA . GLU A 1 222 ? -19.259 -14.158 11.142 1.00 78.12 222 GLU A CA 1
ATOM 1618 C C . GLU A 1 222 ? -18.564 -13.599 9.893 1.00 78.12 222 GLU A C 1
ATOM 1620 O O . GLU A 1 222 ? -19.196 -13.061 8.987 1.00 78.12 222 GLU A O 1
ATOM 1625 N N . GLY A 1 223 ? -17.232 -13.659 9.882 1.00 71.44 223 GLY A N 1
ATOM 1626 C CA . GLY A 1 223 ? -16.414 -13.071 8.819 1.00 71.44 223 GLY A CA 1
ATOM 1627 C C . GLY A 1 223 ? -16.347 -11.537 8.815 1.00 71.44 223 GLY A C 1
ATOM 1628 O O . GLY A 1 223 ? -15.693 -10.979 7.936 1.00 71.44 223 GLY A O 1
ATOM 1629 N N . PHE A 1 224 ? -16.969 -10.838 9.774 1.00 76.25 224 PHE A N 1
ATOM 1630 C CA . PHE A 1 224 ? -16.841 -9.385 9.881 1.00 76.25 224 PHE A CA 1
ATOM 1631 C C . PHE A 1 224 ? -15.424 -8.995 10.310 1.00 76.25 224 PHE A C 1
ATOM 1633 O O . PHE A 1 224 ? -14.928 -9.409 11.359 1.00 76.25 224 PHE A O 1
ATOM 1640 N N . VAL A 1 225 ? -14.793 -8.150 9.497 1.00 67.81 225 VAL A N 1
ATOM 1641 C CA . VAL A 1 225 ? -13.472 -7.578 9.755 1.00 67.81 225 VAL A CA 1
ATOM 1642 C C . VAL A 1 225 ? -13.642 -6.068 9.881 1.00 67.81 225 VAL A C 1
ATOM 1644 O O . VAL A 1 225 ? -13.845 -5.371 8.889 1.00 67.81 225 VAL A O 1
ATOM 1647 N N . GLY A 1 226 ? -13.603 -5.558 11.110 1.00 74.88 226 GLY A N 1
ATOM 1648 C CA . GLY A 1 226 ? -13.872 -4.151 11.396 1.00 74.88 226 GLY A CA 1
ATOM 1649 C C . GLY A 1 226 ? -13.860 -3.836 12.890 1.00 74.88 226 GLY A C 1
ATOM 1650 O O . GLY A 1 226 ? -13.318 -4.594 13.694 1.00 74.88 226 GLY A O 1
ATOM 1651 N N . LEU A 1 227 ? -14.444 -2.698 13.265 1.00 81.19 227 LEU A N 1
ATOM 1652 C CA . LEU A 1 227 ? -14.488 -2.234 14.653 1.00 81.19 227 LEU A CA 1
ATOM 1653 C C . LEU A 1 227 ? -15.497 -3.055 15.459 1.00 81.19 227 LEU A C 1
ATOM 1655 O O . LEU A 1 227 ? -16.695 -2.932 15.250 1.00 81.19 227 LEU A O 1
ATOM 1659 N N . THR A 1 228 ? -15.033 -3.885 16.393 1.00 82.75 228 THR A N 1
ATOM 1660 C CA . THR A 1 228 ? -15.912 -4.758 17.200 1.00 82.75 228 THR A CA 1
ATOM 1661 C C . THR A 1 228 ? -16.352 -4.146 18.530 1.00 82.75 228 THR A C 1
ATOM 1663 O O . THR A 1 228 ? -17.199 -4.699 19.233 1.00 82.75 228 THR A O 1
ATOM 1666 N N . ARG A 1 229 ? -15.784 -2.994 18.894 1.00 84.25 229 ARG A N 1
ATOM 1667 C CA . ARG A 1 229 ? -16.101 -2.256 20.117 1.00 84.25 229 ARG A CA 1
ATOM 1668 C C . ARG A 1 229 ? -16.966 -1.053 19.769 1.00 84.25 229 ARG A C 1
ATOM 1670 O O . ARG A 1 229 ? -16.585 -0.270 18.911 1.00 84.25 229 ARG A O 1
ATOM 1677 N N . CYS A 1 230 ? -18.092 -0.882 20.453 1.00 88.75 230 CYS A N 1
ATOM 1678 C CA . CYS A 1 230 ? -18.940 0.294 20.273 1.00 88.75 230 CYS A CA 1
ATOM 1679 C C . CYS A 1 230 ? -18.448 1.491 21.091 1.00 88.75 230 CYS A C 1
ATOM 1681 O O . CYS A 1 230 ? -17.782 1.315 22.117 1.00 88.75 230 CYS A O 1
ATOM 1683 N N . ALA A 1 231 ? -18.793 2.699 20.638 1.00 86.25 231 ALA A N 1
ATOM 1684 C CA . ALA A 1 231 ? -18.504 3.932 21.363 1.00 86.25 231 ALA A CA 1
ATOM 1685 C C . ALA A 1 231 ? -19.194 3.951 22.737 1.00 86.25 231 ALA A C 1
ATOM 1687 O O . ALA A 1 231 ? -20.100 3.163 23.014 1.00 86.25 231 ALA A O 1
ATOM 1688 N N . GLU A 1 232 ? -18.746 4.841 23.619 1.00 85.38 232 GLU A N 1
ATOM 1689 C CA . GLU A 1 232 ? -19.300 4.954 24.967 1.00 85.38 232 GLU A CA 1
ATOM 1690 C C . GLU A 1 232 ? -20.825 5.171 24.934 1.00 85.38 232 GLU A C 1
ATOM 1692 O O . GLU A 1 232 ? -21.344 5.935 24.123 1.00 85.38 232 GLU A O 1
ATOM 1697 N N . GLY A 1 233 ? -21.555 4.450 25.790 1.00 84.94 233 GLY A N 1
ATOM 1698 C CA . GLY A 1 233 ? -23.022 4.477 25.820 1.00 84.94 233 GLY A CA 1
ATOM 1699 C C . GLY A 1 233 ? -23.720 3.611 24.762 1.00 84.94 233 GLY A C 1
ATOM 1700 O O . GLY A 1 233 ? -24.950 3.578 24.732 1.00 84.94 233 GLY A O 1
ATOM 1701 N N . LEU A 1 234 ? -22.975 2.884 23.923 1.00 89.69 234 LEU A N 1
ATOM 1702 C CA . LEU A 1 234 ? -23.518 1.963 22.922 1.00 89.69 234 LEU A CA 1
ATOM 1703 C C . LEU A 1 234 ? -23.172 0.506 23.248 1.00 89.69 234 LEU A C 1
ATOM 1705 O O . LEU A 1 234 ? -22.097 0.194 23.763 1.00 89.69 234 LEU A O 1
ATOM 1709 N N . ARG A 1 235 ? -24.068 -0.411 22.878 1.00 89.06 235 ARG A N 1
ATOM 1710 C CA . ARG A 1 235 ? -23.850 -1.861 22.957 1.00 89.06 235 ARG A CA 1
ATOM 1711 C C . ARG A 1 235 ? -23.939 -2.475 21.564 1.00 89.06 235 ARG A C 1
ATOM 1713 O O . ARG A 1 235 ? -24.756 -2.058 20.745 1.00 89.06 235 ARG A O 1
ATOM 1720 N N . CYS A 1 236 ? -23.104 -3.479 21.307 1.00 91.62 236 CYS A N 1
ATOM 1721 C CA . CYS A 1 236 ? -23.183 -4.269 20.086 1.00 91.62 236 CYS A CA 1
ATOM 1722 C C . CYS A 1 236 ? -24.351 -5.254 20.211 1.00 91.62 236 CYS A C 1
ATOM 1724 O O . CYS A 1 236 ? -24.306 -6.178 21.025 1.00 91.62 236 CYS A O 1
ATOM 1726 N N . TYR A 1 237 ? -25.419 -5.027 19.453 1.00 93.12 237 TYR A N 1
ATOM 1727 C CA . TYR A 1 237 ? -26.565 -5.927 19.381 1.00 93.12 237 TYR A CA 1
ATOM 1728 C C . TYR A 1 237 ? -26.388 -6.875 18.203 1.00 93.12 237 TYR A C 1
ATOM 1730 O O . TYR A 1 237 ? -25.924 -6.456 17.145 1.00 93.12 237 TYR A O 1
ATOM 1738 N N . VAL A 1 238 ? -26.740 -8.145 18.383 1.00 90.44 238 VAL A N 1
ATOM 1739 C CA . VAL A 1 238 ? -26.653 -9.167 17.334 1.00 90.44 238 VAL A CA 1
ATOM 1740 C C . VAL A 1 238 ? -27.988 -9.215 16.599 1.00 90.44 238 VAL A C 1
ATOM 1742 O O . VAL A 1 238 ? -29.027 -9.360 17.236 1.00 90.44 238 VAL A O 1
ATOM 1745 N N . ALA A 1 239 ? -27.976 -9.070 15.275 1.00 88.62 239 ALA A N 1
ATOM 1746 C CA . ALA A 1 239 ? -29.177 -9.239 14.449 1.00 88.62 239 ALA A CA 1
ATOM 1747 C C . ALA A 1 239 ? -29.298 -10.678 13.968 1.00 88.62 239 ALA A C 1
ATOM 1749 O O . ALA A 1 239 ? -30.354 -11.299 14.015 1.00 88.62 239 ALA A O 1
ATOM 1750 N N . THR A 1 240 ? -28.184 -11.171 13.438 1.00 87.56 240 THR A N 1
ATOM 1751 C CA . THR A 1 240 ? -28.031 -12.472 12.800 1.00 87.56 240 THR A CA 1
ATOM 1752 C C . THR A 1 240 ? -26.607 -12.951 13.048 1.00 87.56 240 THR A C 1
ATOM 1754 O O . THR A 1 240 ? -25.757 -12.175 13.486 1.00 87.56 240 THR A O 1
ATOM 1757 N N . VAL A 1 241 ? -26.309 -14.203 12.701 1.00 84.94 241 VAL A N 1
ATOM 1758 C CA . VAL A 1 241 ? -24.946 -14.743 12.835 1.00 84.94 241 VAL A CA 1
ATOM 1759 C C . VAL A 1 241 ? -23.922 -13.947 12.013 1.00 84.94 241 VAL A C 1
ATOM 1761 O O . VAL A 1 241 ? -22.762 -13.891 12.386 1.00 84.94 241 VAL A O 1
ATOM 1764 N N . TRP A 1 242 ? -24.350 -13.268 10.942 1.00 86.00 242 TRP A N 1
ATOM 1765 C CA . TRP A 1 242 ? -23.493 -12.525 10.008 1.00 86.00 242 TRP A CA 1
ATOM 1766 C C . TRP A 1 242 ? -23.465 -11.013 10.255 1.00 86.00 242 TRP A C 1
ATOM 1768 O O . TRP A 1 242 ? -22.701 -10.301 9.605 1.00 86.00 242 TRP A O 1
ATOM 1778 N N . TYR A 1 243 ? -24.307 -10.492 11.153 1.00 88.69 243 TYR A N 1
ATOM 1779 C CA . TYR A 1 243 ? -24.474 -9.048 11.302 1.00 88.69 243 TYR A CA 1
ATOM 1780 C C . TYR A 1 243 ? -24.879 -8.639 12.718 1.00 88.69 243 TYR A C 1
ATOM 1782 O O . TYR A 1 243 ? -25.916 -9.063 13.236 1.00 88.69 243 TYR A O 1
ATOM 1790 N N . SER A 1 244 ? -24.092 -7.728 13.284 1.00 93.25 244 SER A N 1
ATOM 1791 C CA . SER A 1 244 ? -24.327 -7.062 14.564 1.00 93.25 244 SER A CA 1
ATOM 1792 C C . SER A 1 244 ? -24.074 -5.564 14.418 1.00 93.25 244 SER A C 1
ATOM 1794 O O . SER A 1 244 ? -23.172 -5.177 13.675 1.00 93.25 244 SER A O 1
ATOM 1796 N N . LYS A 1 245 ? -24.813 -4.710 15.134 1.00 94.00 245 LYS A N 1
ATOM 1797 C CA . LYS A 1 245 ? -24.636 -3.246 15.069 1.00 94.00 245 LYS A CA 1
ATOM 1798 C C . LYS A 1 245 ? -24.611 -2.575 16.437 1.00 94.00 245 LYS A C 1
ATOM 1800 O O . LYS A 1 245 ? -25.250 -3.049 17.378 1.00 94.00 245 LYS A O 1
ATOM 1805 N N . CYS A 1 246 ? -23.929 -1.439 16.526 1.00 94.75 246 CYS A N 1
ATOM 1806 C CA . CYS A 1 246 ? -23.916 -0.610 17.725 1.00 94.75 246 CYS A CA 1
ATOM 1807 C C . CYS A 1 246 ? -25.219 0.178 17.854 1.00 94.75 246 CYS A C 1
ATOM 1809 O O . CYS A 1 246 ? -25.599 0.921 16.949 1.00 94.75 246 CYS A O 1
ATOM 1811 N N . ALA A 1 247 ? -25.902 0.052 18.987 1.00 93.62 247 ALA A N 1
ATOM 1812 C CA . ALA A 1 247 ? -27.094 0.840 19.280 1.00 93.62 247 ALA A CA 1
ATOM 1813 C C . ALA A 1 247 ? -27.174 1.206 20.768 1.00 93.62 247 ALA A C 1
ATOM 1815 O O . ALA A 1 247 ? -26.517 0.594 21.609 1.00 93.62 247 ALA A O 1
ATOM 1816 N N . VAL A 1 248 ? -27.989 2.216 21.079 1.00 93.50 248 VAL A N 1
ATOM 1817 C CA . VAL A 1 248 ? -28.310 2.631 22.459 1.00 93.50 248 VAL A CA 1
ATOM 1818 C C . VAL A 1 248 ? -29.248 1.645 23.163 1.00 93.50 248 VAL A C 1
ATOM 1820 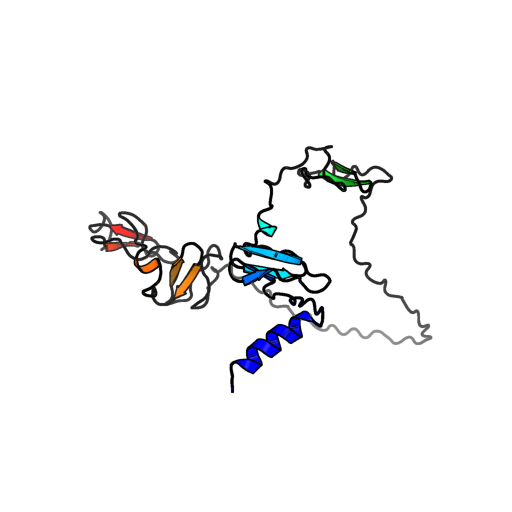O O . VAL A 1 248 ? -29.252 1.539 24.384 1.00 93.50 248 VAL A O 1
ATOM 1823 N N . SER A 1 249 ? -30.054 0.920 22.391 1.00 93.00 249 SER A N 1
ATOM 1824 C CA . SER A 1 249 ? -31.029 -0.058 22.864 1.00 93.00 249 SER A CA 1
ATOM 1825 C C . SER A 1 249 ? -31.239 -1.134 21.800 1.00 93.00 249 SER A C 1
ATOM 1827 O O . SER A 1 249 ? -30.838 -0.959 20.645 1.00 93.00 249 SER A O 1
ATOM 1829 N N . CYS A 1 250 ? -31.850 -2.257 22.188 1.00 91.56 250 CYS A N 1
ATOM 1830 C CA . CYS A 1 250 ? -32.144 -3.345 21.260 1.00 91.56 250 CYS A CA 1
ATOM 1831 C C . CYS A 1 250 ? -32.997 -2.824 20.086 1.00 91.56 250 CYS A C 1
ATOM 1833 O O . CYS A 1 250 ? -34.084 -2.290 20.326 1.00 91.56 250 CYS A O 1
ATOM 1835 N N . PRO A 1 251 ? -32.530 -2.948 18.830 1.00 90.56 251 PRO A N 1
ATOM 1836 C CA . PRO A 1 251 ? -33.300 -2.525 17.668 1.00 90.56 251 PRO A CA 1
ATOM 1837 C C . PRO A 1 251 ? -34.625 -3.287 17.555 1.00 90.56 251 PRO A C 1
ATOM 1839 O O . PRO A 1 251 ? -34.698 -4.482 17.834 1.00 90.56 251 PRO A O 1
ATOM 1842 N N . ALA A 1 252 ? -35.676 -2.601 17.103 1.00 87.31 252 ALA A N 1
ATOM 1843 C CA . ALA A 1 252 ? -36.982 -3.219 16.910 1.00 87.31 252 ALA A CA 1
ATOM 1844 C C . ALA A 1 252 ? -36.894 -4.406 15.932 1.00 87.31 252 ALA A C 1
ATOM 1846 O O . ALA A 1 252 ? -36.371 -4.272 14.825 1.00 87.31 252 ALA A O 1
ATOM 1847 N N . GLY A 1 253 ? -37.415 -5.563 16.352 1.00 84.31 253 GLY A N 1
ATOM 1848 C CA . GLY A 1 253 ? -37.411 -6.797 15.561 1.00 84.31 253 GLY A CA 1
ATOM 1849 C C . GLY A 1 253 ? -36.161 -7.670 15.714 1.00 84.31 253 GLY A C 1
ATOM 1850 O O . GLY A 1 253 ? -36.030 -8.641 14.975 1.00 84.31 253 GLY A O 1
ATOM 1851 N N . TRP A 1 254 ? -35.242 -7.345 16.630 1.00 88.62 254 TRP A N 1
ATOM 1852 C CA . TRP A 1 254 ? -34.065 -8.171 16.928 1.00 88.62 254 TRP A CA 1
ATOM 1853 C C . TRP A 1 254 ? -34.277 -8.959 18.224 1.00 88.62 254 TRP A C 1
ATOM 1855 O O . TRP A 1 254 ? -34.960 -8.490 19.133 1.00 88.62 254 TRP A O 1
ATOM 1865 N N . GLN A 1 255 ? -33.686 -10.154 18.313 1.00 74.38 255 GLN A N 1
ATOM 1866 C CA . GLN A 1 255 ? -33.642 -10.919 19.560 1.00 74.38 255 GLN A CA 1
ATOM 1867 C C . GLN A 1 255 ? -32.349 -10.585 20.301 1.00 74.38 255 GLN A C 1
ATOM 1869 O O . GLN A 1 255 ? -31.287 -11.138 20.020 1.00 74.38 255 GLN A O 1
ATOM 1874 N N . CYS A 1 256 ? -32.472 -9.617 21.206 1.00 78.50 256 CYS A N 1
ATOM 1875 C CA . CYS A 1 256 ? -31.467 -9.239 22.187 1.00 78.50 256 CYS A CA 1
ATOM 1876 C C . CYS A 1 256 ? -31.896 -9.730 23.581 1.00 78.50 256 CYS A C 1
ATOM 1878 O O . CYS A 1 256 ? -31.000 -9.733 24.448 1.00 78.50 256 CYS A O 1
#

Secondary structure (DSSP, 8-state):
--HHHHHHHHHHTTTS-----B-TTSEEEETTTEE-PBPTT-EEEEEETTEEEEESS--SSS--TTTS------BPPTTSEEE-TT--S--B--TTEEEEEEETTEEEEEETT-PPTTSB-S-S----PPP-------------------PPP-------------EEPTT-B-SSSTT-EEPTT-EEEEEETTEEEEESS--TTSGGGT--B-TT-EEE-TT--S--SBPTT-EEEEEETTEEEEESSPPTT---

Foldseek 3Di:
DPPVVVVVVVVVCVPDPPQDADEAFGWQDAVVPDGGHHPPQWDFWAQDRGTTGTHNDDDPPNRTVVNVPPDPQDAQEAFGWQDADVDPDHNHHPPQWDWKAQDNGTTTTHGLPDDDPNIRNPPDDPPPDPDPDDDDDDDDDDDDDDDDDDDDDPDDPDPDPPPDFAEDEFFDWDPPGPRYAYPPQWAWAAQDPVTTGTHNDHDPNGCLVVDAAEAFGWQDAVSDHGNNHHDPQWDWADADNGTTGTHNDHDPPGDD

Organism: NCBI:txid433720

pLDDT: mean 76.36, std 17.15, range [35.72, 96.44]

Radius of gyration: 31.72 Å; chains: 1; bounding box: 82×71×71 Å